Protein AF-A0A964VRG4-F1 (afdb_monomer)

Secondary structure (DSSP, 8-state):
----------------------------------PPPPPPPPPPP---------------------HHHHHHHHHHHHSS-HHHHHHHHHHHHHHS-GGGHHHHHHHHHHHS-HHHHHHHHHHHHHHHHHH-HHHHHHHHHH-SSHHHHHHHHHHHHHHHHHH-HHHHHHHHHTSPSSHHHHHHHHHHHHHHHHH-HHHHHHHHHHS-HHHHHHHHHHHHHHHHHH-HHHHHHHHT-

Foldseek 3Di:
DDDDDDDDDDDDDDDDDDDDDDDDDDDDDDDDDDDDDDDDDDDDDDDDDDDDDDDDDDPPCPPPPDLVVLLVQLVVLPDDDPVSSLVSLLVSLLPDDLVCLVVSLVSCVVRDDPVSSVSSNLSNLLNNLLPPLPVLLVVLVPDPDPVSSLSSLLSSLLNCLLVPLPVSVVVLVPDDDDDSSLSSLLSSLLSVLVNPLLVSLVVLVVDDPVSSVVSLVSSLVSCCVVPVVSSVVSVVD

Sequence (237 aa):
MTSRFAVLLTIALAIGAAGFLIGRNTAPTKSSAQTAPPPPAAPAKSSAAVRHNAADGEATNRTPFDAADLEAQLKKATSGPWRKRWERMQDLAKTISPANATNALALAEKVLSQNEFWSFRYTLLEKWAESDPQAVLAYGQSLKSRNDRQQAISSALTEWARKDPDAALAWVEKQPRGQERQNFLSAALQGLAETDPQKALDKINSIPMYQRQQIRGQVIDAMAEKDPKAAAVMNGA

Solvent-accessible surface area (backbone atoms only — not comparable to full-atom values): 14214 Å² total; per-residue (Å²): 138,89,81,87,82,83,82,86,81,83,82,80,84,82,84,85,80,93,84,86,85,85,88,85,89,88,83,85,87,88,89,83,91,82,87,82,83,85,82,84,83,85,83,82,93,80,92,74,89,80,77,89,73,89,74,84,86,76,80,72,84,68,75,70,86,50,63,67,58,50,51,51,50,53,56,56,25,65,51,76,62,69,77,59,19,56,55,42,34,49,54,52,28,68,70,56,49,64,94,46,45,68,62,50,50,62,50,37,61,74,74,40,56,74,69,56,28,55,53,32,48,51,51,30,44,42,57,27,8,70,75,40,20,68,60,33,35,55,52,15,70,71,43,84,51,67,67,57,19,50,51,33,34,27,39,9,25,20,40,30,7,57,77,41,39,67,62,34,47,55,55,39,68,71,45,68,90,55,72,66,34,52,52,38,43,38,23,21,40,36,17,23,29,77,76,37,27,63,63,27,41,54,54,44,70,71,43,62,73,90,54,28,62,61,42,48,50,55,35,35,56,55,27,48,75,76,38,56,66,46,20,35,56,57,70,73,102

Structure (mmCIF, N/CA/C/O backbone):
data_AF-A0A964VRG4-F1
#
_entry.id   AF-A0A964VRG4-F1
#
loop_
_atom_site.group_PDB
_atom_site.id
_atom_site.type_symbol
_atom_site.label_atom_id
_atom_site.label_alt_id
_atom_site.label_comp_id
_atom_site.label_asym_id
_atom_site.label_entity_id
_atom_site.label_seq_id
_atom_site.pdbx_PDB_ins_code
_atom_site.Cartn_x
_atom_site.Cartn_y
_atom_site.Cartn_z
_atom_site.occupancy
_atom_site.B_iso_or_equiv
_atom_site.auth_seq_id
_atom_site.auth_comp_id
_atom_site.auth_asym_id
_atom_site.auth_atom_id
_atom_site.pdbx_PDB_model_num
ATOM 1 N N . MET A 1 1 ? -46.848 8.673 2.931 1.00 39.44 1 MET A N 1
ATOM 2 C CA . MET A 1 1 ? -46.901 8.398 1.480 1.00 39.44 1 MET A CA 1
ATOM 3 C C . MET A 1 1 ? -45.619 7.695 1.081 1.00 39.44 1 MET A C 1
ATOM 5 O O . MET A 1 1 ? -44.546 8.275 1.135 1.00 39.44 1 MET A O 1
ATOM 9 N N . THR A 1 2 ? -45.745 6.405 0.812 1.00 41.72 2 THR A N 1
ATOM 10 C CA . THR A 1 2 ? -44.704 5.483 0.358 1.00 41.72 2 THR A CA 1
ATOM 11 C C . THR A 1 2 ? -44.351 5.751 -1.101 1.00 41.72 2 THR A C 1
ATOM 13 O O . THR A 1 2 ? -45.257 5.775 -1.929 1.00 41.72 2 THR A O 1
ATOM 16 N N . SER A 1 3 ? -43.067 5.840 -1.444 1.00 39.16 3 SER A N 1
ATOM 17 C CA . SER A 1 3 ? -42.639 5.538 -2.811 1.00 39.16 3 SER A CA 1
ATOM 18 C C . SER A 1 3 ? -41.365 4.704 -2.786 1.00 39.16 3 SER A C 1
ATOM 20 O O . SER A 1 3 ? -40.295 5.151 -2.382 1.00 39.16 3 SER A O 1
ATOM 22 N N . ARG A 1 4 ? -41.561 3.434 -3.137 1.00 40.25 4 ARG A N 1
ATOM 23 C CA . ARG A 1 4 ? -40.560 2.396 -3.352 1.00 40.25 4 ARG A CA 1
ATOM 24 C C . ARG A 1 4 ? -40.036 2.584 -4.774 1.00 40.25 4 ARG A C 1
ATOM 26 O O . ARG A 1 4 ? -40.839 2.498 -5.698 1.00 40.25 4 ARG A O 1
ATOM 33 N N . PHE A 1 5 ? -38.735 2.789 -4.965 1.00 41.62 5 PHE A N 1
ATOM 34 C CA . PHE A 1 5 ? -38.131 2.696 -6.296 1.00 41.62 5 PHE A CA 1
ATOM 35 C C . PHE A 1 5 ? -37.240 1.461 -6.393 1.00 41.62 5 PHE A C 1
ATOM 37 O O . PHE A 1 5 ? -36.404 1.189 -5.535 1.00 41.62 5 PHE A O 1
ATOM 44 N N . ALA A 1 6 ? -37.548 0.675 -7.420 1.00 37.16 6 ALA A N 1
ATOM 45 C CA . ALA A 1 6 ? -37.096 -0.677 -7.661 1.00 37.16 6 ALA A CA 1
ATOM 46 C C . ALA A 1 6 ? -35.628 -0.729 -8.104 1.00 37.16 6 ALA A C 1
ATOM 48 O O . ALA A 1 6 ? -35.191 0.024 -8.971 1.00 37.16 6 ALA A O 1
ATOM 49 N N . VAL A 1 7 ? -34.891 -1.673 -7.520 1.00 34.88 7 VAL A N 1
ATOM 50 C CA . VAL A 1 7 ? -33.555 -2.091 -7.946 1.00 34.88 7 VAL A CA 1
ATOM 51 C C . VAL A 1 7 ? -33.725 -3.099 -9.082 1.00 34.88 7 VAL A C 1
ATOM 53 O O . VAL A 1 7 ? -34.267 -4.181 -8.864 1.00 34.88 7 VAL A O 1
ATOM 56 N N . LEU A 1 8 ? -33.267 -2.761 -10.289 1.00 39.91 8 LEU A N 1
ATOM 57 C CA . LEU A 1 8 ? -33.118 -3.729 -11.377 1.00 39.91 8 LEU A CA 1
ATOM 58 C C . LEU A 1 8 ? -31.737 -4.381 -11.273 1.00 39.91 8 LEU A C 1
ATOM 60 O O . LEU A 1 8 ? -30.709 -3.782 -11.580 1.00 39.91 8 LEU A O 1
ATOM 64 N N . LEU A 1 9 ? -31.750 -5.618 -10.782 1.00 30.88 9 LEU A N 1
ATOM 65 C CA . LEU A 1 9 ? -30.626 -6.540 -10.686 1.00 30.88 9 LEU A CA 1
ATOM 66 C C . LEU A 1 9 ? -30.529 -7.307 -12.012 1.00 30.88 9 LEU A C 1
ATOM 68 O O . LEU A 1 9 ? -31.356 -8.173 -12.286 1.00 30.88 9 LEU A O 1
ATOM 72 N N . THR A 1 10 ? -29.529 -7.014 -12.841 1.00 41.47 10 THR A N 1
ATOM 73 C CA . THR A 1 10 ? -29.148 -7.907 -13.945 1.00 41.47 10 THR A CA 1
ATOM 74 C C . THR A 1 10 ? -27.990 -8.780 -13.484 1.00 41.47 10 THR A C 1
ATOM 76 O O . THR A 1 10 ? -26.844 -8.339 -13.416 1.00 41.47 10 THR A O 1
ATOM 79 N N . ILE A 1 11 ? -28.323 -10.019 -13.129 1.00 34.09 11 ILE A N 1
ATOM 80 C CA . ILE A 1 11 ? -27.386 -11.102 -12.833 1.00 34.09 11 ILE A CA 1
ATOM 81 C C . ILE A 1 11 ? -26.886 -11.648 -14.174 1.00 34.09 11 ILE A C 1
ATOM 83 O O . ILE A 1 11 ? -27.654 -12.261 -14.912 1.00 34.09 11 ILE A O 1
ATOM 87 N N . ALA A 1 12 ? -25.606 -11.450 -14.486 1.00 37.28 12 ALA A N 1
ATOM 88 C CA . ALA A 1 12 ? -24.920 -12.238 -15.504 1.00 37.28 12 ALA A CA 1
ATOM 89 C C . ALA A 1 12 ? -24.159 -13.371 -14.802 1.00 37.28 12 ALA A C 1
ATOM 91 O O . ALA A 1 12 ? -23.139 -13.154 -14.150 1.00 37.28 12 ALA A O 1
ATOM 92 N N . LEU A 1 13 ? -24.721 -14.574 -14.904 1.00 33.91 13 LEU A N 1
ATOM 93 C CA . LEU A 1 13 ? -24.133 -15.851 -14.510 1.00 33.91 13 LEU A CA 1
ATOM 94 C C . LEU A 1 13 ? -22.994 -16.225 -15.470 1.00 33.91 13 LEU A C 1
ATOM 96 O O . LEU A 1 13 ? -23.234 -16.413 -16.659 1.00 33.91 13 LEU A O 1
ATOM 100 N N . ALA A 1 14 ? -21.788 -16.428 -14.944 1.00 33.69 14 ALA A N 1
ATOM 101 C CA . ALA A 1 14 ? -20.770 -17.259 -15.581 1.00 33.69 14 ALA A CA 1
ATOM 102 C C . ALA A 1 14 ? -20.423 -18.400 -14.613 1.00 33.69 14 ALA A C 1
ATOM 104 O O . ALA A 1 14 ? -19.550 -18.273 -13.757 1.00 33.69 14 ALA A O 1
ATOM 105 N N . ILE A 1 15 ? -21.175 -19.500 -14.713 1.00 44.00 15 ILE A N 1
ATOM 106 C CA . ILE A 1 15 ? -20.829 -20.789 -14.102 1.00 44.00 15 ILE A CA 1
ATOM 107 C C . ILE A 1 15 ? -19.767 -21.437 -14.995 1.00 44.00 15 ILE A C 1
ATOM 109 O O . ILE A 1 15 ? -19.924 -21.486 -16.214 1.00 44.00 15 ILE A O 1
ATOM 113 N N . GLY A 1 16 ? -18.670 -21.875 -14.376 1.00 36.19 16 GLY A N 1
ATOM 114 C CA . GLY A 1 16 ? -17.501 -22.416 -15.060 1.00 36.19 16 GLY A CA 1
ATOM 115 C C . GLY A 1 16 ? -17.599 -23.885 -15.466 1.00 36.19 16 GLY A C 1
ATOM 116 O O . GLY A 1 16 ? -18.604 -24.553 -15.249 1.00 36.19 16 GLY A O 1
ATOM 117 N N . ALA A 1 17 ? -16.492 -24.390 -16.004 1.00 38.03 17 ALA A N 1
ATOM 118 C CA . ALA A 1 17 ? -16.164 -25.809 -16.011 1.00 38.03 17 ALA A CA 1
ATOM 119 C C . ALA A 1 17 ? -14.652 -25.979 -16.214 1.00 38.03 17 ALA A C 1
ATOM 121 O O . ALA A 1 17 ? -14.125 -25.780 -17.307 1.00 38.03 17 ALA A O 1
ATOM 122 N N . ALA A 1 18 ? -13.960 -26.362 -15.141 1.00 38.12 18 ALA A N 1
ATOM 123 C CA . ALA A 1 18 ? -12.726 -27.121 -15.247 1.00 38.12 18 ALA A CA 1
ATOM 124 C C . ALA A 1 18 ? -13.094 -28.521 -15.760 1.00 38.12 18 ALA A C 1
ATOM 126 O O . ALA A 1 18 ? -13.901 -29.212 -15.141 1.00 38.12 18 ALA A O 1
ATOM 127 N N . GLY A 1 19 ? -12.531 -28.921 -16.899 1.00 34.47 19 GLY A N 1
ATOM 128 C CA . GLY A 1 19 ? -12.716 -30.245 -17.486 1.00 34.47 19 GLY A CA 1
ATOM 129 C C . GLY A 1 19 ? -11.367 -30.902 -17.740 1.00 34.47 19 GLY A C 1
ATOM 130 O O . GLY A 1 19 ? -10.724 -30.640 -18.751 1.00 34.47 19 GLY A O 1
ATOM 131 N N . PHE A 1 20 ? -10.946 -31.749 -16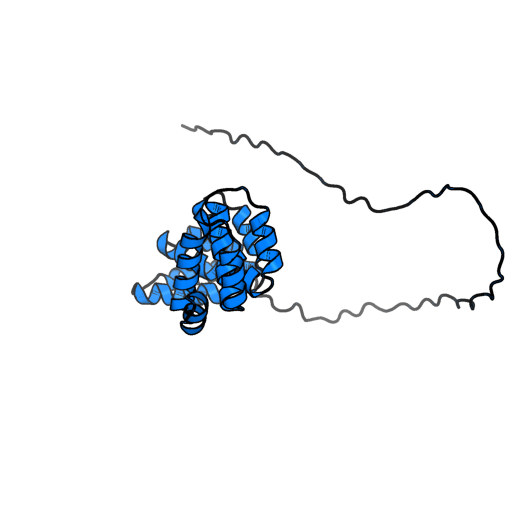.805 1.00 37.28 20 PHE A N 1
ATOM 132 C CA . PHE A 1 20 ? -9.847 -32.699 -16.939 1.00 37.28 20 PHE A CA 1
ATOM 133 C C . PHE A 1 20 ? -10.481 -34.094 -16.993 1.00 37.28 20 PHE A C 1
ATOM 135 O O . PHE A 1 20 ? -11.157 -34.454 -16.034 1.00 37.28 20 PHE A O 1
ATOM 142 N N . LEU A 1 21 ? -10.307 -34.832 -18.102 1.00 33.28 21 LEU A N 1
ATOM 143 C CA . LEU A 1 21 ? -9.918 -36.257 -18.159 1.00 33.28 21 LEU A CA 1
ATOM 144 C C . LEU A 1 21 ? -10.379 -37.029 -19.411 1.00 33.28 21 LEU A C 1
ATOM 146 O O . LEU A 1 21 ? -11.514 -36.935 -19.860 1.00 33.28 21 LEU A O 1
ATOM 150 N N . ILE A 1 22 ? -9.465 -37.931 -19.791 1.00 37.00 22 ILE A N 1
ATOM 151 C CA . ILE A 1 22 ? -9.588 -39.168 -20.578 1.00 37.00 22 ILE A CA 1
ATOM 152 C C . ILE A 1 22 ? -9.510 -39.015 -22.098 1.00 37.00 22 ILE A C 1
ATOM 154 O O . ILE A 1 22 ? -10.364 -38.458 -22.780 1.00 37.00 22 ILE A O 1
ATOM 158 N N . GLY A 1 23 ? -8.417 -39.583 -22.609 1.00 29.58 23 GLY A N 1
ATOM 159 C CA . GLY A 1 23 ? -8.070 -39.626 -24.010 1.00 29.58 23 GLY A CA 1
ATOM 160 C C . GLY A 1 23 ? -8.753 -40.737 -24.791 1.00 29.58 23 GLY A C 1
ATOM 161 O O . GLY A 1 23 ? -9.391 -41.645 -24.258 1.00 29.58 23 GLY A O 1
ATOM 162 N N . ARG A 1 24 ? -8.517 -40.686 -26.100 1.00 37.62 24 ARG A N 1
ATOM 163 C CA . ARG A 1 24 ? -8.669 -41.831 -26.982 1.00 37.62 24 ARG A CA 1
ATOM 164 C C . ARG A 1 24 ? -7.589 -41.783 -28.054 1.00 37.62 24 ARG A C 1
ATOM 166 O O . ARG A 1 24 ? -7.398 -40.780 -28.731 1.00 37.62 24 ARG A O 1
ATOM 173 N N . ASN A 1 25 ? -6.857 -42.882 -28.116 1.00 30.56 25 ASN A N 1
ATOM 174 C CA . ASN A 1 25 ? -5.646 -43.104 -28.880 1.00 30.56 25 ASN A CA 1
ATOM 175 C C . ASN A 1 25 ? -6.014 -43.783 -30.206 1.00 30.56 25 ASN A C 1
ATOM 177 O O . ASN A 1 25 ? -6.651 -44.831 -30.155 1.00 30.56 25 ASN A O 1
ATOM 181 N N . THR A 1 26 ? -5.597 -43.240 -31.353 1.00 33.91 26 THR A N 1
ATOM 182 C CA . THR A 1 26 ? -5.422 -43.999 -32.607 1.00 33.91 26 THR A CA 1
ATOM 183 C C . THR A 1 26 ? -4.442 -43.271 -33.531 1.00 33.91 26 THR A C 1
ATOM 185 O O . THR A 1 26 ? -4.812 -42.296 -34.180 1.00 33.91 26 THR A O 1
ATOM 188 N N . ALA A 1 27 ? -3.216 -43.780 -33.640 1.00 35.34 27 ALA A N 1
ATOM 189 C CA . ALA A 1 27 ? -2.377 -43.633 -34.829 1.00 35.34 27 ALA A CA 1
ATOM 190 C C . ALA A 1 27 ? -1.548 -44.926 -35.018 1.00 35.34 27 ALA A C 1
ATOM 192 O O . ALA A 1 27 ? -1.216 -45.570 -34.018 1.00 35.34 27 ALA A O 1
ATOM 193 N N . PRO A 1 28 ? -1.272 -45.361 -36.263 1.00 35.03 28 PRO A N 1
ATOM 194 C CA . PRO A 1 28 ? -0.855 -46.732 -36.547 1.00 35.03 28 PRO A CA 1
ATOM 195 C C . PRO A 1 28 ? 0.668 -46.964 -36.516 1.00 35.03 28 PRO A C 1
ATOM 197 O O . PRO A 1 28 ? 1.464 -46.127 -36.927 1.00 35.03 28 PRO A O 1
ATOM 200 N N . THR A 1 29 ? 1.007 -48.169 -36.048 1.00 30.45 29 THR A N 1
ATOM 201 C CA . THR A 1 29 ? 2.137 -49.073 -36.353 1.00 30.45 29 THR A CA 1
ATOM 202 C C . THR A 1 29 ? 3.420 -48.530 -36.999 1.00 30.45 29 THR A C 1
ATOM 204 O O . THR A 1 29 ? 3.413 -48.141 -38.165 1.00 30.45 29 THR A O 1
ATOM 207 N N . LYS A 1 30 ? 4.559 -48.792 -36.335 1.00 32.94 30 LYS A N 1
ATOM 208 C CA . LYS A 1 30 ? 5.715 -49.501 -36.922 1.00 32.94 30 LYS A CA 1
ATOM 209 C C . LYS A 1 30 ? 6.531 -50.221 -35.835 1.00 32.94 30 LYS A C 1
ATOM 211 O O . LYS A 1 30 ? 6.578 -49.800 -34.688 1.00 32.94 30 LYS A O 1
ATOM 216 N N . SER A 1 31 ? 7.074 -51.361 -36.244 1.00 28.14 31 SER A N 1
ATOM 217 C CA . SER A 1 31 ? 7.604 -52.489 -35.474 1.00 28.14 31 SER A CA 1
ATOM 218 C C . SER A 1 31 ? 9.089 -52.355 -35.128 1.00 28.14 31 SER A C 1
ATOM 220 O O . SER A 1 31 ? 9.871 -52.042 -36.020 1.00 28.14 31 SER A O 1
ATOM 222 N N . SER A 1 32 ? 9.477 -52.737 -33.906 1.00 32.09 32 SER A N 1
ATOM 223 C CA . SER A 1 32 ? 10.719 -53.482 -33.620 1.00 32.09 32 SER A CA 1
ATOM 224 C C . SER A 1 32 ? 10.736 -53.943 -32.157 1.00 32.09 32 SER A C 1
ATOM 226 O O . SER A 1 32 ? 10.583 -53.140 -31.240 1.00 32.09 32 SER A O 1
ATOM 228 N N . ALA A 1 33 ? 10.882 -55.253 -31.965 1.00 27.48 33 ALA A N 1
ATOM 229 C CA . ALA A 1 33 ? 10.869 -55.954 -30.690 1.00 27.48 33 ALA A CA 1
ATOM 230 C C . ALA A 1 33 ? 12.151 -55.736 -29.871 1.00 27.48 33 ALA A C 1
ATOM 232 O O . ALA A 1 33 ? 13.246 -55.826 -30.421 1.00 27.48 33 ALA A O 1
ATOM 233 N N . GLN A 1 34 ? 12.015 -55.579 -28.549 1.00 28.88 34 GLN A N 1
ATOM 234 C CA . GLN A 1 34 ? 13.044 -55.996 -27.596 1.00 28.88 34 GLN A CA 1
ATOM 235 C C . GLN A 1 34 ? 12.415 -56.344 -26.234 1.00 28.88 34 GLN A C 1
ATOM 237 O O . GLN A 1 34 ? 11.502 -55.680 -25.752 1.00 28.88 34 GLN A O 1
ATOM 242 N N . THR A 1 35 ? 12.861 -57.470 -25.694 1.00 30.06 35 THR A N 1
ATOM 243 C CA . THR A 1 35 ? 12.304 -58.300 -24.619 1.00 30.06 35 THR A CA 1
ATOM 244 C C . THR A 1 35 ? 12.376 -57.661 -23.225 1.00 30.06 35 THR A C 1
ATOM 246 O O . THR A 1 35 ? 13.400 -57.103 -22.843 1.00 30.06 35 THR A O 1
ATOM 249 N N . ALA A 1 36 ? 11.302 -57.804 -22.440 1.00 30.80 36 ALA A N 1
ATOM 250 C CA . ALA A 1 36 ? 11.223 -57.421 -21.026 1.00 30.80 36 ALA A CA 1
ATOM 251 C C . ALA A 1 36 ? 11.668 -58.559 -20.082 1.00 30.80 36 ALA A C 1
ATOM 253 O O . ALA A 1 36 ? 11.452 -59.727 -20.409 1.00 30.80 36 ALA A O 1
ATOM 254 N N . PRO A 1 37 ? 12.156 -58.247 -18.866 1.00 32.72 37 PRO A N 1
ATOM 255 C CA . PRO A 1 37 ? 11.959 -59.080 -17.682 1.00 32.72 37 PRO A CA 1
ATOM 256 C C . PRO A 1 37 ? 10.776 -58.568 -16.817 1.00 32.72 37 PRO A C 1
ATOM 258 O O . PRO A 1 37 ? 10.491 -57.368 -16.815 1.00 32.72 37 PRO A O 1
ATOM 261 N N . PRO A 1 38 ? 10.052 -59.455 -16.102 1.00 37.78 38 PRO A N 1
ATOM 262 C CA . PRO A 1 38 ? 8.787 -59.136 -15.427 1.00 37.78 38 PRO A CA 1
ATOM 263 C C . PRO A 1 38 ? 8.957 -58.359 -14.102 1.00 37.78 38 PRO A C 1
ATOM 265 O O . PRO A 1 38 ? 9.979 -58.510 -13.430 1.00 37.78 38 PRO A O 1
ATOM 268 N N . PRO A 1 39 ? 7.945 -57.574 -13.675 1.00 34.94 39 PRO A N 1
ATOM 269 C CA . PRO A 1 39 ? 7.935 -56.912 -12.369 1.00 34.94 39 PRO A CA 1
ATOM 270 C C . PRO A 1 39 ? 7.604 -57.892 -11.221 1.00 34.94 39 PRO A C 1
ATOM 272 O O . PRO A 1 39 ? 6.815 -58.821 -11.419 1.00 34.94 39 PRO A O 1
ATOM 275 N N . PRO A 1 40 ? 8.150 -57.689 -10.006 1.00 34.84 40 PRO A N 1
ATOM 276 C CA . PRO A 1 40 ? 7.813 -58.505 -8.844 1.00 34.84 40 PRO A CA 1
ATOM 277 C C . PRO A 1 40 ? 6.386 -58.239 -8.334 1.00 34.84 40 PRO A C 1
ATOM 279 O O . PRO A 1 40 ? 5.890 -57.112 -8.334 1.00 34.84 40 PRO A O 1
ATOM 282 N N . ALA A 1 41 ? 5.744 -59.323 -7.897 1.00 33.88 41 ALA A N 1
ATOM 283 C CA . ALA A 1 41 ? 4.364 -59.403 -7.436 1.00 33.88 41 ALA A CA 1
ATOM 284 C C . ALA A 1 41 ? 4.079 -58.578 -6.166 1.00 33.88 41 ALA A C 1
ATOM 286 O O . ALA A 1 41 ? 4.865 -58.557 -5.221 1.00 33.88 41 ALA A O 1
ATOM 287 N N . ALA A 1 42 ? 2.896 -57.962 -6.130 1.00 30.34 42 ALA A N 1
ATOM 288 C CA . ALA A 1 42 ? 2.324 -57.336 -4.943 1.00 30.34 42 ALA A CA 1
ATOM 289 C C . ALA A 1 42 ? 1.799 -58.391 -3.948 1.00 30.34 42 ALA A C 1
ATOM 291 O O . ALA A 1 42 ? 1.152 -59.349 -4.384 1.00 30.34 42 ALA A O 1
ATOM 292 N N . PRO A 1 43 ? 1.972 -58.209 -2.624 1.00 31.77 43 PRO A N 1
ATOM 293 C CA . PRO A 1 43 ? 1.232 -58.971 -1.634 1.00 31.77 43 PRO A CA 1
ATOM 294 C C . PRO A 1 43 ? -0.038 -58.243 -1.162 1.00 31.77 43 PRO A C 1
ATOM 296 O O . PRO A 1 43 ? -0.208 -57.031 -1.289 1.00 31.77 43 PRO A O 1
ATOM 299 N N . ALA A 1 44 ? -0.946 -59.068 -0.652 1.00 30.27 44 ALA A N 1
ATOM 300 C CA . ALA A 1 44 ? -2.365 -58.855 -0.438 1.00 30.27 44 ALA A CA 1
ATOM 301 C C . ALA A 1 44 ? -2.755 -57.919 0.723 1.00 30.27 44 ALA A C 1
ATOM 303 O O . ALA A 1 44 ? -1.991 -57.630 1.639 1.00 30.27 44 ALA A O 1
ATOM 304 N N . LYS A 1 45 ? -4.029 -57.510 0.673 1.00 32.53 45 LYS A N 1
ATOM 305 C CA . LYS A 1 45 ? -4.784 -56.751 1.678 1.00 32.53 45 LYS A CA 1
ATOM 306 C C . LYS A 1 45 ? -4.750 -57.430 3.055 1.00 32.53 45 LYS A C 1
ATOM 308 O O . LYS A 1 45 ? -5.063 -58.613 3.153 1.00 32.53 45 LYS A O 1
ATOM 313 N N . SER A 1 46 ? -4.528 -56.648 4.112 1.00 29.64 46 SER A N 1
ATOM 314 C CA . SER A 1 46 ? -4.964 -56.986 5.471 1.00 29.64 46 SER A CA 1
ATOM 315 C C . SER A 1 46 ? -5.719 -55.805 6.072 1.00 29.64 46 SER A C 1
ATOM 317 O O . SER A 1 46 ? -5.234 -54.676 6.106 1.00 29.64 46 SER A O 1
ATOM 319 N N . SER A 1 47 ? -6.951 -56.094 6.473 1.00 35.44 47 SER A N 1
ATOM 320 C CA . SER A 1 47 ? -7.888 -55.194 7.127 1.00 35.44 47 SER A CA 1
ATOM 321 C C . SER A 1 47 ? -7.543 -55.143 8.614 1.00 35.44 47 SER A C 1
ATOM 323 O O . SER A 1 47 ? -7.549 -56.181 9.272 1.00 35.44 47 SER A O 1
ATOM 325 N N . ALA A 1 48 ? -7.265 -53.961 9.158 1.00 30.72 48 ALA A N 1
ATOM 326 C CA . ALA A 1 48 ? -7.209 -53.755 10.600 1.00 30.72 48 ALA A CA 1
ATOM 327 C C . ALA A 1 48 ? -7.848 -52.406 10.938 1.00 30.72 48 ALA A C 1
ATOM 329 O O . ALA A 1 48 ? -7.355 -51.342 10.567 1.00 30.72 48 ALA A O 1
ATOM 330 N N . ALA A 1 49 ? -8.994 -52.485 11.608 1.00 32.34 49 ALA A N 1
ATOM 331 C CA . ALA A 1 49 ? -9.766 -51.362 12.102 1.00 32.34 49 ALA A CA 1
ATOM 332 C C . ALA A 1 49 ? -8.921 -50.479 13.034 1.00 32.34 49 ALA A C 1
ATOM 334 O O . ALA A 1 49 ? -8.540 -50.905 14.125 1.00 32.34 49 ALA A O 1
ATOM 335 N N . VAL A 1 50 ? -8.677 -49.232 12.627 1.00 31.55 50 VAL A N 1
ATOM 336 C CA . VAL A 1 50 ? -8.182 -48.189 13.529 1.00 31.55 50 VAL A CA 1
ATOM 337 C C . VAL A 1 50 ? -9.392 -47.518 14.166 1.00 31.55 50 VAL A C 1
ATOM 339 O O . VAL A 1 50 ? -10.246 -46.931 13.502 1.00 31.55 50 VAL A O 1
ATOM 342 N N . ARG A 1 51 ? -9.479 -47.700 15.480 1.00 30.39 51 ARG A N 1
ATOM 343 C CA . ARG A 1 51 ? -10.484 -47.142 16.379 1.00 30.39 51 ARG A CA 1
ATOM 344 C C . ARG A 1 51 ? -10.453 -45.612 16.307 1.00 30.39 51 ARG A C 1
ATOM 346 O O . ARG A 1 51 ? -9.379 -45.018 16.320 1.00 30.39 51 ARG A O 1
ATOM 353 N N . HIS A 1 52 ? -11.633 -44.996 16.277 1.00 39.47 52 HIS A N 1
ATOM 354 C CA . HIS A 1 52 ? -11.795 -43.572 16.558 1.00 39.47 52 HIS A CA 1
ATOM 355 C C . HIS A 1 52 ? -11.325 -43.312 17.991 1.00 39.47 52 HIS A C 1
ATOM 357 O O . HIS A 1 52 ? -11.994 -43.730 18.933 1.00 39.47 52 HIS A O 1
ATOM 363 N N . ASN A 1 53 ? -10.194 -42.629 18.146 1.00 31.89 53 ASN A N 1
ATOM 364 C CA . ASN A 1 53 ? -9.871 -41.942 19.385 1.00 31.89 53 ASN A CA 1
ATOM 365 C C . ASN A 1 53 ? -10.160 -40.460 19.172 1.00 31.89 53 ASN A C 1
ATOM 367 O O . ASN A 1 53 ? -9.427 -39.759 18.477 1.00 31.89 53 ASN A O 1
ATOM 371 N N . ALA A 1 54 ? -11.262 -40.024 19.777 1.00 39.94 54 ALA A N 1
ATOM 372 C CA . ALA A 1 54 ? -11.415 -38.658 20.224 1.00 39.94 54 ALA A CA 1
ATOM 373 C C . ALA A 1 54 ? -10.233 -38.342 21.152 1.00 39.94 54 ALA A C 1
ATOM 375 O O . ALA A 1 54 ? -10.043 -39.001 22.174 1.00 39.94 54 ALA A O 1
ATOM 376 N N . ALA A 1 55 ? -9.419 -37.380 20.741 1.00 36.06 55 ALA A N 1
ATOM 377 C CA . ALA A 1 55 ? -8.516 -36.658 21.612 1.00 36.06 55 ALA A CA 1
ATOM 378 C C . ALA A 1 55 ? -8.718 -35.182 21.289 1.00 36.06 55 ALA A C 1
ATOM 380 O O . ALA A 1 55 ? -8.470 -34.715 20.177 1.00 36.06 55 ALA A O 1
ATOM 381 N N . ASP A 1 56 ? -9.301 -34.527 22.275 1.00 34.78 56 ASP A N 1
ATOM 382 C CA . ASP A 1 56 ? -9.644 -33.129 22.345 1.00 34.78 56 ASP A CA 1
ATOM 383 C C . ASP A 1 56 ? -8.448 -32.198 22.127 1.00 34.78 56 ASP A C 1
ATOM 385 O O . ASP A 1 56 ? -7.306 -32.526 22.439 1.00 34.78 56 ASP A O 1
ATOM 389 N N . GLY A 1 57 ? -8.773 -30.975 21.706 1.00 37.88 57 GLY A N 1
ATOM 390 C CA . GLY A 1 57 ? -8.060 -29.801 22.194 1.00 37.88 57 GLY A CA 1
ATOM 391 C C . GLY A 1 57 ? -6.819 -29.389 21.419 1.00 37.88 57 GLY A C 1
ATOM 392 O O . GLY A 1 57 ? -5.727 -29.455 21.953 1.00 37.88 57 GLY A O 1
ATOM 393 N N . GLU A 1 58 ? -7.006 -28.847 20.216 1.00 32.50 58 GLU A N 1
ATOM 394 C CA . GLU A 1 58 ? -6.298 -27.629 19.785 1.00 32.50 58 GLU A CA 1
ATOM 395 C C . GLU A 1 58 ? -6.956 -27.074 18.516 1.00 32.50 58 GLU A C 1
ATOM 397 O O . GLU A 1 58 ? -6.394 -26.980 17.424 1.00 32.50 58 GLU A O 1
ATOM 402 N N . ALA A 1 59 ? -8.213 -26.651 18.676 1.00 36.62 59 ALA A N 1
ATOM 403 C CA . ALA A 1 59 ? -8.703 -25.535 17.888 1.00 36.62 59 ALA A CA 1
ATOM 404 C C . ALA A 1 59 ? -7.806 -24.345 18.244 1.00 36.62 59 ALA A C 1
ATOM 406 O O . ALA A 1 59 ? -7.995 -23.701 19.274 1.00 36.62 59 ALA A O 1
ATOM 407 N N . THR A 1 60 ? -6.767 -24.126 17.436 1.00 36.94 60 THR A N 1
ATOM 408 C CA . THR A 1 60 ? -5.942 -22.920 17.506 1.00 36.94 60 THR A CA 1
ATOM 409 C C . THR A 1 60 ? -6.871 -21.728 17.672 1.00 36.94 60 THR A C 1
ATOM 411 O O . THR A 1 60 ? -7.770 -21.492 16.862 1.00 36.94 60 THR A O 1
ATOM 414 N N . ASN A 1 61 ? -6.688 -21.054 18.800 1.00 36.50 61 ASN A N 1
ATOM 415 C CA . ASN A 1 61 ? -7.465 -19.942 19.305 1.00 36.50 61 ASN A CA 1
ATOM 416 C C . ASN A 1 61 ? -7.290 -18.745 18.352 1.00 36.50 61 ASN A C 1
ATOM 418 O O . ASN A 1 61 ? -6.574 -17.791 18.641 1.00 36.50 61 ASN A O 1
ATOM 422 N N . ARG A 1 62 ? -7.869 -18.824 17.149 1.00 42.97 62 ARG A N 1
ATOM 423 C CA . ARG A 1 62 ? -8.077 -17.668 16.284 1.00 42.97 62 ARG A CA 1
ATOM 424 C C . ARG A 1 62 ? -9.177 -16.898 16.976 1.00 42.97 62 ARG A C 1
ATOM 426 O O . ARG A 1 62 ? -10.337 -17.282 16.853 1.00 42.97 62 ARG A O 1
ATOM 433 N N . THR A 1 63 ? -8.810 -15.883 17.750 1.00 47.09 63 THR A N 1
ATOM 434 C CA . THR A 1 63 ? -9.767 -14.900 18.252 1.00 47.09 63 THR A CA 1
ATOM 435 C C . THR A 1 63 ? -10.695 -14.535 17.091 1.00 47.09 63 THR A C 1
ATOM 437 O O . THR A 1 63 ? -10.216 -14.026 16.069 1.00 47.09 63 THR A O 1
ATOM 440 N N . PRO A 1 64 ? -11.995 -14.883 17.163 1.00 58.28 64 PRO A N 1
ATOM 441 C CA . PRO A 1 64 ? -12.949 -14.444 16.164 1.00 58.28 64 PRO A CA 1
ATOM 442 C C . PRO A 1 64 ? -12.836 -12.929 16.077 1.00 58.28 64 PRO A C 1
ATOM 444 O O . PRO A 1 64 ? -12.650 -12.269 17.098 1.00 58.28 64 PRO A O 1
ATOM 447 N N . PHE A 1 65 ? -12.892 -12.381 14.868 1.00 69.19 65 PHE A N 1
ATOM 448 C CA . PHE A 1 65 ? -12.968 -10.938 14.697 1.00 69.19 65 PHE A CA 1
ATOM 449 C C . PHE A 1 65 ? -14.143 -10.403 15.523 1.00 69.19 65 PHE A C 1
ATOM 451 O O . PHE A 1 65 ? -15.302 -10.616 15.164 1.00 69.19 65 PHE A O 1
ATOM 458 N N . ASP A 1 66 ? -13.844 -9.749 16.642 1.00 86.50 66 ASP A N 1
ATOM 459 C CA . ASP A 1 66 ? -14.857 -9.131 17.482 1.00 86.50 66 ASP A CA 1
ATOM 460 C C . ASP A 1 66 ? -15.113 -7.722 16.948 1.00 86.50 66 ASP A C 1
ATOM 462 O O . ASP A 1 66 ? -14.351 -6.779 17.172 1.00 86.50 66 ASP A O 1
ATOM 466 N N . ALA A 1 67 ? -16.189 -7.599 16.171 1.00 87.19 67 ALA A N 1
ATOM 467 C CA . ALA A 1 67 ? -16.588 -6.334 15.574 1.00 87.19 67 ALA A CA 1
ATOM 468 C C . ALA A 1 67 ? -16.931 -5.276 16.634 1.00 87.19 67 ALA A C 1
ATOM 470 O O . ALA A 1 67 ? -16.675 -4.094 16.407 1.00 87.19 67 ALA A O 1
ATOM 471 N N . ALA A 1 68 ? -17.489 -5.682 17.781 1.00 89.44 68 ALA A N 1
ATOM 472 C CA . ALA A 1 68 ? -17.845 -4.758 18.852 1.00 89.44 68 ALA A CA 1
ATOM 473 C C . ALA A 1 68 ? -16.587 -4.229 19.549 1.00 89.44 68 ALA A C 1
ATOM 475 O O . ALA A 1 68 ? -16.481 -3.028 19.808 1.00 89.44 68 ALA A O 1
ATOM 476 N N . ASP A 1 69 ? -15.612 -5.107 19.785 1.00 92.31 69 ASP A N 1
ATOM 477 C CA . ASP A 1 69 ? -14.311 -4.715 20.317 1.00 92.31 69 ASP A CA 1
ATOM 478 C C . ASP A 1 69 ? -13.566 -3.786 19.346 1.00 92.31 69 ASP A C 1
ATOM 480 O O . ASP A 1 69 ? -13.134 -2.704 19.747 1.00 92.31 69 ASP A O 1
ATOM 484 N N . LEU A 1 70 ? -13.501 -4.112 18.047 1.00 92.88 70 LEU A N 1
ATOM 485 C CA . LEU A 1 70 ? -12.860 -3.227 17.069 1.00 92.88 70 LEU A CA 1
ATOM 486 C C . LEU A 1 70 ? -13.560 -1.863 16.977 1.00 92.88 70 LEU A C 1
ATOM 488 O O . LEU A 1 70 ? -12.890 -0.835 16.897 1.00 92.88 70 LEU A O 1
ATOM 492 N N . GLU A 1 71 ? -14.893 -1.815 17.017 1.00 93.12 71 GLU A N 1
ATOM 493 C CA . GLU A 1 71 ? -15.629 -0.548 17.032 1.00 93.12 71 GLU A CA 1
ATOM 494 C C . GLU A 1 71 ? -15.270 0.295 18.265 1.00 93.12 71 GLU A C 1
ATOM 496 O O . GLU A 1 71 ? -15.020 1.501 18.151 1.00 93.12 71 GLU A O 1
ATOM 501 N N . ALA A 1 72 ? -15.197 -0.334 19.442 1.00 94.06 72 ALA A N 1
ATOM 502 C CA . ALA A 1 72 ? -14.773 0.326 20.670 1.00 94.06 72 ALA A CA 1
ATOM 503 C C . ALA A 1 72 ? -13.324 0.833 20.567 1.00 94.06 72 ALA A C 1
ATOM 505 O O . ALA A 1 72 ? -13.040 1.969 20.961 1.00 94.06 72 ALA A O 1
ATOM 506 N N . GLN A 1 73 ? -12.418 0.041 19.987 1.00 93.88 73 GLN A N 1
ATOM 507 C CA . GLN A 1 73 ? -11.030 0.431 19.744 1.00 93.88 73 GLN A CA 1
ATOM 508 C C . GLN A 1 73 ? -10.920 1.608 18.765 1.00 93.88 73 GLN A C 1
ATOM 510 O O . GLN A 1 73 ? -10.183 2.554 19.044 1.00 93.88 73 GLN A O 1
ATOM 515 N N . LEU A 1 74 ? -11.693 1.617 17.673 1.00 93.88 74 LEU A N 1
ATOM 516 C CA . LEU A 1 74 ? -11.743 2.721 16.708 1.00 93.88 74 LEU A CA 1
ATOM 517 C C . LEU A 1 74 ? -12.243 4.017 17.368 1.00 93.88 74 LEU A C 1
ATOM 519 O O . LEU A 1 74 ? -11.587 5.055 17.269 1.00 93.88 74 LEU A O 1
ATOM 523 N N . LYS A 1 75 ? -13.348 3.956 18.123 1.00 93.06 75 LYS A N 1
ATOM 524 C CA . LYS A 1 75 ? -13.885 5.102 18.888 1.00 93.06 75 LYS A CA 1
ATOM 525 C C . LYS A 1 75 ? -12.891 5.614 19.932 1.00 93.06 75 LYS A C 1
ATOM 527 O O . LYS A 1 75 ? -12.723 6.822 20.127 1.00 93.06 75 LYS A O 1
ATOM 532 N N . LYS A 1 76 ? -12.190 4.700 20.604 1.00 92.69 76 LYS A N 1
ATOM 533 C CA . LYS A 1 76 ? -11.124 5.053 21.543 1.00 92.69 76 LYS A CA 1
ATOM 534 C C . LYS A 1 76 ? -9.962 5.731 20.816 1.00 92.69 76 LYS A C 1
ATOM 536 O O . LYS A 1 76 ? -9.472 6.745 21.313 1.00 92.69 76 LYS A O 1
ATOM 541 N N . ALA A 1 77 ? -9.540 5.227 19.656 1.00 91.94 77 ALA A N 1
ATOM 542 C CA . ALA A 1 77 ? -8.442 5.778 18.861 1.00 91.94 77 ALA A CA 1
ATOM 543 C C . ALA A 1 77 ? -8.717 7.211 18.373 1.00 91.94 77 ALA A C 1
ATOM 545 O O . ALA A 1 77 ? -7.797 8.029 18.355 1.00 91.94 77 ALA A O 1
ATOM 546 N N . THR A 1 78 ? -9.970 7.563 18.078 1.00 90.69 78 THR A N 1
ATOM 547 C CA . THR A 1 78 ? -10.358 8.915 17.628 1.00 90.69 78 THR A CA 1
ATOM 548 C C . THR A 1 78 ? -10.652 9.900 18.766 1.00 90.69 78 THR A C 1
ATOM 550 O O . THR A 1 78 ? -10.780 11.103 18.541 1.00 90.69 78 THR A O 1
ATOM 553 N N . SER A 1 79 ? -10.690 9.446 20.019 1.00 89.75 79 SER A N 1
ATOM 554 C CA . SER A 1 79 ? -10.951 10.304 21.186 1.00 89.75 79 SER A CA 1
ATOM 555 C C . SER A 1 79 ? -9.710 11.096 21.630 1.00 89.75 79 SER A C 1
ATOM 557 O O . SER A 1 79 ? -8.605 10.569 21.590 1.00 89.75 79 SER A O 1
ATOM 559 N N . GLY A 1 80 ? -9.842 12.331 22.130 1.00 89.50 80 GLY A N 1
ATOM 560 C CA . GLY A 1 80 ? -8.712 13.113 22.682 1.00 89.50 80 GLY A CA 1
ATOM 561 C C . GLY A 1 80 ? -7.937 13.965 21.655 1.00 89.50 80 GLY A C 1
ATOM 562 O O . GLY A 1 80 ? -8.494 14.295 20.606 1.00 89.50 80 GLY A O 1
ATOM 563 N N . PRO A 1 81 ? -6.679 14.377 21.928 1.00 91.88 81 PRO A N 1
ATOM 564 C CA . PRO A 1 81 ? -5.917 15.292 21.067 1.00 91.88 81 PRO A CA 1
ATOM 565 C C . PRO A 1 81 ? -5.613 14.707 19.685 1.00 91.88 81 PRO A C 1
ATOM 567 O O . PRO A 1 81 ? -5.152 13.571 19.586 1.00 91.88 81 PRO A O 1
ATOM 570 N N . TRP A 1 82 ? -5.795 15.502 18.626 1.00 82.69 82 TRP A N 1
ATOM 571 C CA . TRP A 1 82 ? -5.700 15.034 17.236 1.00 82.69 82 TRP A CA 1
ATOM 572 C C . TRP A 1 82 ? -4.355 14.368 16.888 1.00 82.69 82 TRP A C 1
ATOM 574 O O . TRP A 1 82 ? -4.350 13.337 16.223 1.00 82.69 82 TRP A O 1
ATOM 584 N N . ARG A 1 83 ? -3.227 14.871 17.420 1.00 84.06 83 ARG A N 1
ATOM 585 C CA . ARG A 1 83 ? -1.883 14.298 17.182 1.00 84.06 83 ARG A CA 1
ATOM 586 C C . ARG A 1 83 ? -1.775 12.839 17.637 1.00 84.06 83 ARG A C 1
ATOM 588 O O . ARG A 1 83 ? -1.168 12.032 16.950 1.00 84.06 83 ARG A O 1
ATOM 595 N N . LYS A 1 84 ? -2.411 12.492 18.763 1.00 90.56 84 LYS A N 1
ATOM 596 C CA . LYS A 1 84 ? -2.423 11.123 19.309 1.00 90.56 84 LYS A CA 1
ATOM 597 C C . LYS A 1 84 ? -3.450 10.218 18.630 1.00 90.56 84 LYS A C 1
ATOM 599 O O . LYS A 1 84 ? -3.425 9.007 18.829 1.00 90.56 84 LYS A O 1
ATOM 604 N N . ARG A 1 85 ? -4.425 10.779 17.902 1.00 91.31 85 ARG A N 1
ATOM 605 C CA . ARG A 1 85 ? -5.410 9.978 17.153 1.00 91.31 85 ARG A CA 1
ATOM 606 C C . ARG A 1 85 ? -4.726 9.232 16.019 1.00 91.31 85 ARG A C 1
ATOM 608 O O . ARG A 1 85 ? -4.923 8.033 15.888 1.00 91.31 85 ARG A O 1
ATOM 615 N N . TRP A 1 86 ? -3.876 9.936 15.272 1.00 85.12 86 TRP A N 1
ATOM 616 C CA . TRP A 1 86 ? -3.088 9.373 14.177 1.00 85.12 86 TRP A CA 1
ATOM 617 C C . TRP A 1 86 ? -2.285 8.141 14.606 1.00 85.12 86 TRP A C 1
ATOM 619 O O . TRP A 1 86 ? -2.460 7.071 14.036 1.00 85.12 86 TRP A O 1
ATOM 629 N N . GLU A 1 87 ? -1.478 8.282 15.657 1.00 89.12 87 GLU A N 1
ATOM 630 C CA . GLU A 1 87 ? -0.636 7.207 16.196 1.00 89.12 87 GLU A CA 1
ATOM 631 C C . GLU A 1 87 ? -1.466 5.974 16.584 1.00 89.12 87 GLU A C 1
ATOM 633 O O . GLU A 1 87 ? -1.225 4.880 16.084 1.00 89.12 87 GLU A O 1
ATOM 638 N N . ARG A 1 88 ? -2.540 6.161 17.363 1.00 93.06 88 ARG A N 1
ATOM 639 C CA . ARG A 1 88 ? -3.408 5.048 17.780 1.00 93.06 88 ARG A CA 1
ATOM 640 C C . ARG A 1 88 ? -4.126 4.367 16.619 1.00 93.06 88 ARG A C 1
ATOM 642 O O . ARG A 1 88 ? -4.334 3.162 16.679 1.00 93.06 88 ARG A O 1
ATOM 649 N N . MET A 1 89 ? -4.528 5.110 15.588 1.00 91.25 89 MET A N 1
ATOM 650 C CA . MET A 1 89 ? -5.150 4.517 14.400 1.00 91.25 89 MET A CA 1
ATOM 651 C C . MET A 1 89 ? -4.146 3.698 13.593 1.00 91.25 89 MET A C 1
ATOM 653 O O . MET A 1 89 ? -4.498 2.621 13.121 1.00 91.25 89 MET A O 1
ATOM 657 N N . GLN A 1 90 ? -2.909 4.181 13.455 1.00 88.75 90 GLN A N 1
ATOM 658 C CA . GLN A 1 90 ? -1.855 3.410 12.804 1.00 88.75 90 GLN A CA 1
ATOM 659 C C . GLN A 1 90 ? -1.536 2.136 13.577 1.00 88.75 90 GLN A C 1
ATOM 661 O O . GLN A 1 90 ? -1.427 1.071 12.975 1.00 88.75 90 GLN A O 1
ATOM 666 N N . ASP A 1 91 ? -1.393 2.236 14.897 1.00 91.38 91 ASP A N 1
ATOM 667 C CA . ASP A 1 91 ? -1.096 1.081 15.738 1.00 91.38 91 ASP A CA 1
ATOM 668 C C . ASP A 1 91 ? -2.226 0.060 15.678 1.00 91.38 91 ASP A C 1
ATOM 670 O O . ASP A 1 91 ? -1.967 -1.120 15.467 1.00 91.38 91 ASP A O 1
ATOM 674 N N . LEU A 1 92 ? -3.480 0.516 15.738 1.00 94.12 92 LEU A N 1
ATOM 675 C CA . LEU A 1 92 ? -4.642 -0.346 15.560 1.00 94.12 92 LEU A CA 1
ATOM 676 C C . LEU A 1 92 ? -4.664 -1.010 14.178 1.00 94.12 92 LEU A C 1
ATOM 678 O O . LEU A 1 92 ? -4.887 -2.208 14.087 1.00 94.12 92 LEU A O 1
ATOM 682 N N . ALA A 1 93 ? -4.404 -0.271 13.097 1.00 93.06 93 ALA A N 1
ATOM 683 C CA . ALA A 1 93 ? -4.358 -0.846 11.752 1.00 93.06 93 ALA A CA 1
ATOM 684 C C . ALA A 1 93 ? -3.303 -1.963 11.637 1.00 93.06 93 ALA A C 1
ATOM 686 O O . ALA A 1 93 ? -3.543 -2.964 10.967 1.00 93.06 93 ALA A O 1
ATOM 687 N N . LYS A 1 94 ? -2.162 -1.824 12.326 1.00 89.69 94 LYS A N 1
ATOM 688 C CA . LYS A 1 94 ? -1.081 -2.822 12.338 1.00 89.69 94 LYS A CA 1
ATOM 689 C C . LYS A 1 94 ? -1.420 -4.091 13.127 1.00 89.69 94 LYS A C 1
ATOM 691 O O . LYS A 1 94 ? -0.792 -5.115 12.877 1.00 89.69 94 LYS A O 1
ATOM 696 N N . THR A 1 95 ? -2.368 -4.051 14.068 1.00 92.06 95 THR A N 1
ATOM 697 C CA . THR A 1 95 ? -2.780 -5.247 14.830 1.00 92.06 95 THR A CA 1
ATOM 698 C C . THR A 1 95 ? -3.843 -6.080 14.114 1.00 92.06 95 THR A C 1
ATOM 700 O O . THR A 1 95 ? -4.086 -7.225 14.501 1.00 92.06 95 THR A O 1
ATOM 703 N N . ILE A 1 96 ? -4.469 -5.546 13.061 1.00 93.00 96 ILE A N 1
ATOM 704 C CA . ILE A 1 96 ? -5.462 -6.276 12.271 1.00 93.00 96 ILE A CA 1
ATOM 705 C C . ILE A 1 96 ? -4.767 -7.345 11.427 1.00 93.00 96 ILE A C 1
ATOM 707 O O . ILE A 1 96 ? -3.887 -7.057 10.618 1.00 93.00 96 ILE A O 1
ATOM 711 N N . SER A 1 97 ? -5.204 -8.596 11.574 1.00 91.62 97 SER A N 1
ATOM 712 C CA . SER A 1 97 ? -4.710 -9.683 10.731 1.00 91.62 97 SER A CA 1
ATOM 713 C C . SER A 1 97 ? -5.198 -9.536 9.278 1.00 91.62 97 SER A C 1
ATOM 715 O O . SER A 1 97 ? -6.330 -9.095 9.052 1.00 91.62 97 SER A O 1
ATOM 717 N N . PRO A 1 98 ? -4.413 -9.984 8.278 1.00 91.31 98 PRO A N 1
ATOM 718 C CA . PRO A 1 98 ? -4.815 -9.992 6.867 1.00 91.31 98 PRO A CA 1
ATOM 719 C C . PRO A 1 98 ? -6.196 -10.613 6.609 1.00 91.31 98 PRO A C 1
ATOM 721 O O . PRO A 1 98 ? -6.987 -10.085 5.833 1.00 91.31 98 PRO A O 1
ATOM 724 N N . ALA A 1 99 ? -6.524 -11.697 7.322 1.00 90.62 99 ALA A N 1
ATOM 725 C CA . ALA A 1 99 ? -7.811 -12.385 7.212 1.00 90.62 99 ALA A CA 1
ATOM 726 C C . ALA A 1 99 ? -9.015 -11.512 7.620 1.00 90.62 99 ALA A C 1
ATOM 728 O O . ALA A 1 99 ? -10.134 -11.765 7.182 1.00 90.62 99 ALA A O 1
ATOM 729 N N . ASN A 1 100 ? -8.785 -10.484 8.440 1.00 93.25 100 ASN A N 1
ATOM 730 C CA . ASN A 1 100 ? -9.809 -9.592 8.976 1.00 93.25 100 ASN A CA 1
ATOM 731 C C . ASN A 1 100 ? -9.810 -8.203 8.313 1.00 93.25 100 ASN A C 1
ATOM 733 O O . ASN A 1 100 ? -10.656 -7.372 8.650 1.00 93.25 100 ASN A O 1
ATOM 737 N N . ALA A 1 101 ? -8.892 -7.934 7.378 1.00 95.31 101 ALA A N 1
ATOM 738 C CA . ALA A 1 101 ? -8.667 -6.598 6.830 1.00 95.31 101 ALA A CA 1
ATOM 739 C C . ALA A 1 101 ? -9.912 -6.007 6.146 1.00 95.31 101 ALA A C 1
ATOM 741 O O . ALA A 1 101 ? -10.260 -4.853 6.385 1.00 95.31 101 ALA A O 1
ATOM 742 N N . THR A 1 102 ? -10.642 -6.791 5.347 1.00 95.38 102 THR A N 1
ATOM 743 C CA . THR A 1 102 ? -11.852 -6.315 4.649 1.00 95.38 102 THR A CA 1
ATOM 744 C C . THR A 1 102 ? -12.982 -5.960 5.615 1.00 95.38 102 THR A C 1
ATOM 746 O O . THR A 1 102 ? -13.618 -4.916 5.462 1.00 95.38 102 THR A O 1
ATOM 749 N N . ASN A 1 103 ? -13.195 -6.782 6.645 1.00 94.50 103 ASN A N 1
ATOM 750 C CA . ASN A 1 103 ? -14.184 -6.519 7.692 1.00 94.50 103 ASN A CA 1
ATOM 751 C C . ASN A 1 103 ? -13.811 -5.274 8.508 1.00 94.50 103 ASN A C 1
ATOM 753 O O . ASN A 1 103 ? -14.671 -4.436 8.781 1.00 94.50 103 ASN A O 1
ATOM 757 N N . ALA A 1 104 ? -12.528 -5.121 8.849 1.00 95.69 104 ALA A N 1
ATOM 758 C CA . ALA A 1 104 ? -12.023 -3.946 9.547 1.00 95.69 104 ALA A CA 1
ATOM 759 C C . ALA A 1 104 ? -12.203 -2.664 8.720 1.00 95.69 104 ALA A C 1
ATOM 761 O O . ALA A 1 104 ? -12.650 -1.657 9.262 1.00 95.69 104 ALA A O 1
ATOM 762 N N . LEU A 1 105 ? -11.933 -2.702 7.408 1.00 96.12 105 LEU A N 1
ATOM 763 C CA . LEU A 1 105 ? -12.165 -1.568 6.505 1.00 96.12 105 LEU A CA 1
ATOM 764 C C . LEU A 1 105 ? -13.648 -1.184 6.441 1.00 96.12 105 LEU A C 1
ATOM 766 O O . LEU A 1 105 ? -13.975 -0.009 6.584 1.00 96.12 105 LEU A O 1
ATOM 770 N N . ALA A 1 106 ? -14.547 -2.160 6.296 1.00 94.56 106 ALA A N 1
ATOM 771 C CA . ALA A 1 106 ? -15.986 -1.905 6.226 1.00 94.56 106 ALA A CA 1
ATOM 772 C C . ALA A 1 106 ? -16.562 -1.325 7.531 1.00 94.56 106 ALA A C 1
ATOM 774 O O . ALA A 1 106 ? -17.521 -0.552 7.501 1.00 94.56 106 ALA A O 1
ATOM 775 N N . LEU A 1 107 ? -16.007 -1.706 8.685 1.00 95.44 107 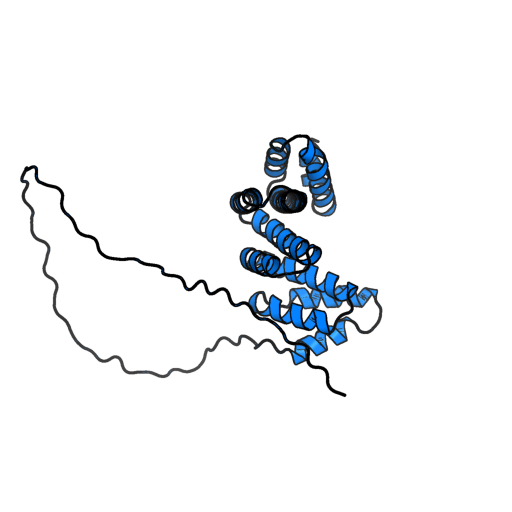LEU A N 1
ATOM 776 C CA . LEU A 1 107 ? -16.386 -1.128 9.973 1.00 95.44 107 LEU A CA 1
ATOM 777 C C . LEU A 1 107 ? -15.796 0.277 10.146 1.00 95.44 107 LEU A C 1
ATOM 779 O O . LEU A 1 107 ? -16.514 1.202 10.519 1.00 95.44 107 LEU A O 1
ATOM 783 N N . ALA A 1 108 ? -14.514 0.452 9.826 1.00 95.56 108 ALA A N 1
ATOM 784 C CA . ALA A 1 108 ? -13.825 1.732 9.918 1.00 95.56 108 ALA A CA 1
ATOM 785 C C . ALA A 1 108 ? -14.484 2.811 9.046 1.00 95.56 108 ALA A C 1
ATOM 787 O O . ALA A 1 108 ? -14.635 3.937 9.507 1.00 95.56 108 ALA A O 1
ATOM 788 N N . GLU A 1 109 ? -14.952 2.470 7.843 1.00 94.75 109 GLU A N 1
ATOM 789 C CA . GLU A 1 109 ? -15.677 3.396 6.958 1.00 94.75 109 GLU A CA 1
ATOM 790 C C . GLU A 1 109 ? -16.960 3.949 7.601 1.00 94.75 109 GLU A C 1
ATOM 792 O O . GLU A 1 109 ? -17.330 5.098 7.377 1.00 94.75 109 GLU A O 1
ATOM 797 N N . LYS A 1 110 ? -17.635 3.147 8.433 1.00 94.88 110 LYS A N 1
ATOM 798 C CA . LYS A 1 110 ? -18.874 3.547 9.119 1.00 94.88 110 LYS A CA 1
ATOM 799 C C . LYS A 1 110 ? -18.622 4.386 10.369 1.00 94.88 110 LYS A C 1
ATOM 801 O O . LYS A 1 110 ? -19.500 5.142 10.777 1.00 94.88 110 LYS A O 1
ATOM 806 N N . VAL A 1 111 ? -17.475 4.188 11.018 1.00 94.31 111 VAL A N 1
ATOM 807 C CA . VAL A 1 111 ? -17.177 4.735 12.352 1.00 94.31 111 VAL A CA 1
ATOM 808 C C . VAL A 1 111 ? -16.303 5.986 12.275 1.00 94.31 111 VAL A C 1
ATOM 810 O O . VAL A 1 111 ? -16.461 6.894 13.090 1.00 94.31 111 VAL A O 1
ATOM 813 N N . LEU A 1 112 ? -15.365 6.030 11.331 1.00 94.00 112 LEU A N 1
ATOM 814 C CA . LEU A 1 112 ? -14.361 7.084 11.220 1.00 94.00 112 LEU A CA 1
ATOM 815 C C . LEU A 1 112 ? -14.835 8.224 10.312 1.00 94.00 112 LEU A C 1
ATOM 817 O O . LEU A 1 112 ? -15.603 8.019 9.374 1.00 94.00 112 LEU A O 1
ATOM 821 N N . SER A 1 113 ? -14.321 9.437 10.541 1.00 92.69 113 SER A N 1
ATOM 822 C CA . SER A 1 113 ? -14.455 10.515 9.552 1.00 92.69 113 SER A CA 1
ATOM 823 C C . SER A 1 113 ? -13.661 10.196 8.277 1.00 92.69 113 SER A C 1
ATOM 825 O O . SER A 1 113 ? -12.720 9.406 8.306 1.00 92.69 113 SER A O 1
ATOM 827 N N . GLN A 1 114 ? -13.977 10.853 7.156 1.00 90.31 114 GLN A N 1
ATOM 828 C CA . GLN A 1 114 ? -13.329 10.589 5.860 1.00 90.31 114 GLN A CA 1
ATOM 829 C C . GLN A 1 114 ? -11.789 10.633 5.916 1.00 90.31 114 GLN A C 1
ATOM 831 O O . GLN A 1 114 ? -11.123 9.777 5.333 1.00 90.31 114 GLN A O 1
ATOM 836 N N . ASN A 1 115 ? -11.219 11.613 6.624 1.00 88.88 115 ASN A N 1
ATOM 837 C CA . ASN A 1 115 ? -9.765 11.781 6.732 1.00 88.88 115 ASN A CA 1
ATOM 838 C C . ASN A 1 115 ? -9.127 10.692 7.610 1.00 88.88 115 ASN A C 1
ATOM 840 O O . ASN A 1 115 ? -8.066 10.160 7.281 1.00 88.88 115 ASN A O 1
ATOM 844 N N . GLU A 1 116 ? -9.781 10.340 8.718 1.00 91.81 116 GLU A N 1
ATOM 845 C CA . GLU A 1 116 ? -9.349 9.263 9.617 1.00 91.81 116 GLU A CA 1
ATOM 846 C C . GLU A 1 116 ? -9.434 7.903 8.918 1.00 91.81 116 GLU A C 1
ATOM 848 O O . GLU A 1 116 ? -8.486 7.121 8.974 1.00 91.81 116 GLU A O 1
ATOM 853 N N . PHE A 1 117 ? -10.520 7.658 8.181 1.00 94.06 117 PHE A N 1
ATOM 854 C CA . PHE A 1 117 ? -10.689 6.457 7.377 1.00 94.06 117 PHE A CA 1
ATOM 855 C C . PHE A 1 117 ? -9.610 6.331 6.306 1.00 94.06 117 PHE A C 1
ATOM 857 O O . PHE A 1 117 ? -9.012 5.268 6.184 1.00 94.06 117 PHE A O 1
ATOM 864 N N . TRP A 1 118 ? -9.312 7.403 5.564 1.00 91.12 118 TRP A N 1
ATOM 865 C CA . TRP A 1 118 ? -8.287 7.372 4.516 1.00 91.12 118 TRP A CA 1
ATOM 866 C C . TRP A 1 118 ? -6.910 6.981 5.067 1.00 91.12 118 TRP A C 1
ATOM 868 O O . TRP A 1 118 ? -6.203 6.165 4.479 1.00 91.12 118 TRP A O 1
ATOM 878 N N . SER A 1 119 ? -6.585 7.515 6.242 1.00 89.44 119 SER A N 1
ATOM 879 C CA . SER A 1 119 ? -5.349 7.245 6.977 1.00 89.44 119 SER A CA 1
ATOM 880 C C . SER A 1 119 ? -5.273 5.796 7.466 1.00 89.44 119 SER A C 1
ATOM 882 O O . SER A 1 119 ? -4.306 5.089 7.193 1.00 89.44 119 SER A O 1
ATOM 884 N N . PHE A 1 120 ? -6.325 5.336 8.150 1.00 94.56 120 PHE A N 1
ATOM 885 C CA . PHE A 1 120 ? -6.440 3.965 8.649 1.00 94.56 120 PHE A CA 1
ATOM 886 C C . PHE A 1 120 ? -6.380 2.945 7.508 1.00 94.56 120 PHE A C 1
ATOM 888 O O . PHE A 1 120 ? -5.638 1.965 7.568 1.00 94.56 120 PHE A O 1
ATOM 895 N N . ARG A 1 121 ? -7.131 3.209 6.435 1.00 95.31 121 ARG A N 1
ATOM 896 C CA . ARG A 1 121 ? -7.184 2.381 5.235 1.00 95.31 121 ARG A CA 1
ATOM 897 C C . ARG A 1 121 ? -5.818 2.256 4.577 1.00 95.31 121 ARG A C 1
ATOM 899 O O . ARG A 1 121 ? -5.448 1.145 4.219 1.00 95.31 121 ARG A O 1
ATOM 906 N N . TYR A 1 122 ? -5.082 3.356 4.430 1.00 93.25 122 TYR A N 1
ATOM 907 C CA . TYR A 1 122 ? -3.745 3.332 3.841 1.00 93.25 122 TYR A CA 1
ATOM 908 C C . TYR A 1 122 ? -2.816 2.377 4.604 1.00 93.25 122 TYR A C 1
ATOM 910 O O . TYR A 1 122 ? -2.277 1.444 4.012 1.00 93.25 122 TYR A O 1
ATOM 918 N N . THR A 1 123 ? -2.705 2.545 5.926 1.00 94.25 123 THR A N 1
ATOM 919 C CA . THR A 1 123 ? -1.837 1.700 6.762 1.00 94.25 123 THR A CA 1
ATOM 920 C C . THR A 1 123 ? -2.276 0.236 6.757 1.00 94.25 123 THR A C 1
ATOM 922 O O . THR A 1 123 ? -1.438 -0.658 6.665 1.00 94.25 123 THR A O 1
ATOM 925 N N . LEU A 1 124 ? -3.582 -0.033 6.826 1.00 96.75 124 LEU A N 1
ATOM 926 C CA . LEU A 1 124 ? -4.089 -1.404 6.808 1.00 96.75 124 LEU A CA 1
ATOM 927 C C . LEU A 1 124 ? -3.844 -2.093 5.457 1.00 96.75 124 LEU A C 1
ATOM 929 O O . LEU A 1 124 ? -3.502 -3.271 5.430 1.00 96.75 124 LEU A O 1
ATOM 933 N N . LEU A 1 125 ? -3.992 -1.379 4.337 1.00 97.38 125 LEU A N 1
ATOM 934 C CA . LEU A 1 125 ? -3.720 -1.933 3.007 1.00 97.38 125 LEU A CA 1
ATOM 935 C C . LEU A 1 125 ? -2.241 -2.268 2.819 1.00 97.38 125 LEU A C 1
ATOM 937 O O . LEU A 1 125 ? -1.942 -3.319 2.261 1.00 97.38 125 LEU A O 1
ATOM 941 N N . GLU A 1 126 ? -1.334 -1.419 3.306 1.00 93.69 126 GLU A N 1
ATOM 942 C CA . GLU A 1 126 ? 0.109 -1.689 3.305 1.00 93.69 126 GLU A CA 1
ATOM 943 C C . GLU A 1 126 ? 0.423 -2.956 4.114 1.00 93.69 126 GLU A C 1
ATOM 945 O O . GLU A 1 126 ? 1.003 -3.901 3.586 1.00 93.69 126 GLU A O 1
ATOM 950 N N . LYS A 1 127 ? -0.073 -3.052 5.357 1.00 94.56 127 LYS A N 1
ATOM 951 C CA . LYS A 1 127 ? 0.139 -4.235 6.210 1.00 94.56 127 LYS A CA 1
ATOM 952 C C . LYS A 1 127 ? -0.493 -5.511 5.678 1.00 94.56 127 LYS A C 1
ATOM 954 O O . LYS A 1 127 ? 0.078 -6.591 5.815 1.00 94.56 127 LYS A O 1
ATOM 959 N N . TRP A 1 128 ? -1.651 -5.408 5.042 1.00 97.00 128 TRP A N 1
ATOM 960 C CA . TRP A 1 128 ? -2.249 -6.550 4.372 1.00 97.00 128 TRP A CA 1
ATOM 961 C C . TRP A 1 128 ? -1.402 -6.982 3.165 1.00 97.00 128 TRP A C 1
ATOM 963 O O . TRP A 1 128 ? -1.112 -8.170 3.023 1.00 97.00 128 TRP A O 1
ATOM 973 N N . ALA A 1 129 ? -0.931 -6.038 2.348 1.00 97.38 129 ALA A N 1
ATOM 974 C CA . ALA A 1 129 ? -0.124 -6.322 1.163 1.00 97.38 129 ALA A CA 1
ATOM 975 C C . ALA A 1 129 ? 1.268 -6.887 1.508 1.00 97.38 129 ALA A C 1
ATOM 977 O O . ALA A 1 129 ? 1.782 -7.743 0.784 1.00 97.38 129 ALA A O 1
ATOM 978 N N . GLU A 1 130 ? 1.843 -6.499 2.652 1.00 94.94 130 GLU A N 1
ATOM 979 C CA . GLU A 1 130 ? 3.064 -7.107 3.202 1.00 94.94 130 GLU A CA 1
ATOM 980 C C . GLU A 1 130 ? 2.902 -8.620 3.412 1.00 94.94 130 GLU A C 1
ATOM 982 O O . GLU A 1 130 ? 3.878 -9.364 3.325 1.00 94.94 130 GLU A O 1
ATOM 987 N N . SER A 1 131 ? 1.680 -9.112 3.637 1.00 95.75 131 SER A N 1
ATOM 988 C CA . SER A 1 131 ? 1.381 -10.542 3.745 1.00 95.75 131 SER A CA 1
ATOM 989 C C . SER A 1 131 ? 0.927 -11.130 2.406 1.00 95.75 131 SER A C 1
ATOM 991 O O . SER A 1 131 ? 1.581 -12.040 1.894 1.00 95.75 131 SER A O 1
ATOM 993 N N . ASP A 1 132 ? -0.124 -10.568 1.809 1.00 96.56 132 ASP A N 1
ATOM 994 C CA . ASP A 1 132 ? -0.793 -11.086 0.612 1.00 96.56 132 ASP A CA 1
ATOM 995 C C . ASP A 1 132 ? -1.158 -9.935 -0.349 1.00 96.56 132 ASP A C 1
ATOM 997 O O . ASP A 1 132 ? -2.272 -9.395 -0.303 1.00 96.56 132 ASP A O 1
ATOM 1001 N N . PRO A 1 133 ? -0.225 -9.515 -1.224 1.00 97.56 133 PRO A N 1
ATOM 1002 C CA . PRO A 1 133 ? -0.486 -8.419 -2.147 1.00 97.56 133 PRO A CA 1
ATOM 1003 C C . PRO A 1 133 ? -1.536 -8.792 -3.204 1.00 97.56 133 PRO A C 1
ATOM 1005 O O . PRO A 1 133 ? -2.278 -7.926 -3.665 1.00 97.56 133 PRO A O 1
ATOM 1008 N N . GLN A 1 134 ? -1.677 -10.069 -3.566 1.00 96.31 134 GLN A N 1
ATOM 1009 C CA . GLN A 1 134 ? -2.695 -10.524 -4.513 1.00 96.31 134 GLN A CA 1
ATOM 1010 C C . GLN A 1 134 ? -4.113 -10.358 -3.952 1.00 96.31 134 GLN A C 1
ATOM 1012 O O . GLN A 1 134 ? -5.015 -9.942 -4.686 1.00 96.31 134 GLN A O 1
ATOM 1017 N N . ALA A 1 135 ? -4.319 -10.614 -2.660 1.00 97.25 135 ALA A N 1
ATOM 1018 C CA . ALA A 1 135 ? -5.601 -10.365 -2.012 1.00 97.25 135 ALA A CA 1
ATOM 1019 C C . ALA A 1 135 ? -5.946 -8.866 -1.976 1.00 97.25 135 ALA A C 1
ATOM 1021 O O . ALA A 1 135 ? -7.088 -8.490 -2.258 1.00 97.25 135 ALA A O 1
ATOM 1022 N N . VAL A 1 136 ? -4.959 -7.993 -1.737 1.00 98.25 136 VAL A N 1
ATOM 1023 C CA . VAL A 1 136 ? -5.152 -6.533 -1.806 1.00 98.25 136 VAL A CA 1
ATOM 1024 C C . VAL A 1 136 ? -5.437 -6.065 -3.236 1.00 98.25 136 VAL A C 1
ATOM 1026 O O . VAL A 1 136 ? -6.303 -5.211 -3.436 1.00 98.25 136 VAL A O 1
ATOM 1029 N N . LEU A 1 137 ? -4.786 -6.649 -4.251 1.00 97.62 137 LEU A N 1
ATOM 1030 C CA . LEU A 1 137 ? -5.111 -6.396 -5.660 1.00 97.62 137 LEU A CA 1
ATOM 1031 C C . LEU A 1 137 ? -6.563 -6.762 -5.980 1.00 97.62 137 LEU A C 1
ATOM 1033 O O . LEU A 1 137 ? -7.265 -5.969 -6.611 1.00 97.62 137 LEU A O 1
ATOM 1037 N N . ALA A 1 138 ? -7.016 -7.943 -5.550 1.00 96.69 138 ALA A N 1
ATOM 1038 C CA . ALA A 1 138 ? -8.390 -8.396 -5.756 1.00 96.69 138 ALA A CA 1
ATOM 1039 C C . ALA A 1 138 ? -9.395 -7.474 -5.048 1.00 96.69 138 ALA A C 1
ATOM 1041 O O . ALA A 1 138 ? -10.393 -7.062 -5.644 1.00 96.69 138 ALA A O 1
ATOM 1042 N N . TYR A 1 139 ? -9.093 -7.071 -3.811 1.00 97.19 139 TYR A N 1
ATOM 1043 C CA . TYR A 1 139 ? -9.880 -6.077 -3.090 1.00 97.19 139 TYR A CA 1
ATOM 1044 C C . TYR A 1 139 ? -9.938 -4.749 -3.844 1.00 97.19 139 TYR A C 1
ATOM 1046 O O . TYR A 1 139 ? -11.030 -4.244 -4.096 1.00 97.19 139 TYR A O 1
ATOM 1054 N N . GLY A 1 140 ? -8.798 -4.214 -4.283 1.00 96.75 140 GLY A N 1
ATOM 1055 C CA . GLY A 1 140 ? -8.731 -2.966 -5.038 1.00 96.75 140 GLY A CA 1
ATOM 1056 C C . GLY A 1 140 ? -9.557 -2.998 -6.325 1.00 96.75 140 GLY A C 1
ATOM 1057 O O . GLY A 1 140 ? -10.234 -2.023 -6.642 1.00 96.75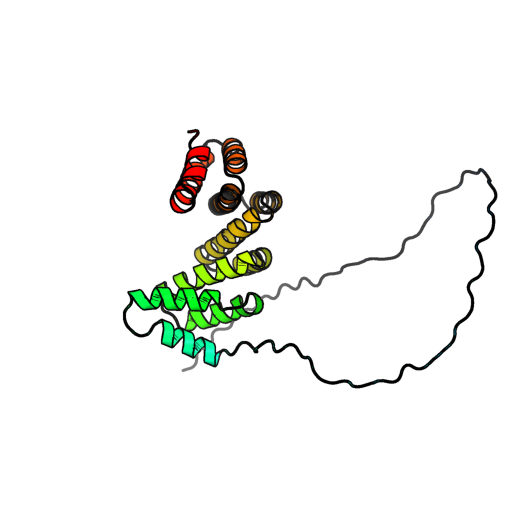 140 GLY A O 1
ATOM 1058 N N . GLN A 1 141 ? -9.575 -4.129 -7.035 1.00 95.44 141 GLN A N 1
ATOM 1059 C CA . GLN A 1 141 ? -10.406 -4.322 -8.229 1.00 95.44 141 GLN A CA 1
ATOM 1060 C C . GLN A 1 141 ? -11.913 -4.331 -7.931 1.00 95.44 141 GLN A C 1
ATOM 1062 O O . GLN A 1 141 ? -12.697 -3.977 -8.808 1.00 95.44 141 GLN A O 1
ATOM 1067 N N . SER A 1 142 ? -12.323 -4.695 -6.713 1.00 95.50 142 SER A N 1
ATOM 1068 C CA . SER A 1 142 ? -13.735 -4.681 -6.302 1.00 95.50 142 SER A CA 1
ATOM 1069 C C . SER A 1 142 ? -14.270 -3.280 -5.966 1.00 95.50 142 SER A C 1
ATOM 1071 O O . SER A 1 142 ? -15.484 -3.079 -5.876 1.00 95.50 142 SER A O 1
ATOM 1073 N N . LEU A 1 143 ? -13.382 -2.295 -5.792 1.00 94.69 143 LEU A N 1
ATOM 1074 C CA . LEU A 1 143 ? -13.747 -0.942 -5.380 1.00 94.69 143 LEU A CA 1
ATOM 1075 C C . LEU A 1 143 ? -14.304 -0.125 -6.548 1.00 94.69 143 LEU A C 1
ATOM 1077 O O . LEU A 1 143 ? -13.699 -0.020 -7.614 1.00 94.69 143 LEU A O 1
ATOM 1081 N N . LYS A 1 144 ? -15.453 0.517 -6.312 1.00 93.06 144 LYS A N 1
ATOM 1082 C CA . LYS A 1 144 ? -16.126 1.380 -7.299 1.00 93.06 144 LYS A CA 1
ATOM 1083 C C . LYS A 1 144 ? -15.464 2.748 -7.435 1.00 93.06 144 LYS A C 1
ATOM 1085 O O . LYS A 1 144 ? -15.435 3.324 -8.519 1.00 93.06 144 LYS A O 1
ATOM 1090 N N . SER A 1 145 ? -14.968 3.285 -6.323 1.00 93.00 145 SER A N 1
ATOM 1091 C CA . SER A 1 145 ? -14.279 4.571 -6.302 1.00 93.00 145 SER A CA 1
ATOM 1092 C C . SER A 1 145 ? -12.923 4.431 -6.981 1.00 93.00 145 SER A C 1
ATOM 1094 O O . SER A 1 145 ? -12.092 3.613 -6.586 1.00 93.00 145 SER A O 1
ATOM 1096 N N . ARG A 1 146 ? -12.694 5.250 -8.010 1.00 92.06 146 ARG A N 1
ATOM 1097 C CA . ARG A 1 146 ? -11.446 5.241 -8.777 1.00 92.06 146 ARG A CA 1
ATOM 1098 C C . ARG A 1 146 ? -10.231 5.521 -7.895 1.00 92.06 146 ARG A C 1
ATOM 1100 O O . ARG A 1 146 ? -9.216 4.843 -8.025 1.00 92.06 146 ARG A O 1
ATOM 1107 N N . ASN A 1 147 ? -10.340 6.502 -7.002 1.00 91.50 147 ASN A N 1
ATOM 1108 C CA . ASN A 1 147 ? -9.246 6.876 -6.108 1.00 91.50 147 ASN A CA 1
ATOM 1109 C C . ASN A 1 147 ? -8.949 5.754 -5.114 1.00 91.50 147 ASN A C 1
ATOM 1111 O O . ASN A 1 147 ? -7.786 5.437 -4.876 1.00 91.50 147 ASN A O 1
ATOM 1115 N N . ASP A 1 148 ? -9.993 5.106 -4.599 1.00 92.38 148 ASP A N 1
ATOM 1116 C CA . ASP A 1 148 ? -9.822 4.000 -3.668 1.00 92.38 148 ASP A CA 1
ATOM 1117 C C . ASP A 1 148 ? -9.209 2.779 -4.361 1.00 92.38 148 ASP A C 1
ATOM 1119 O O . ASP A 1 148 ? -8.234 2.210 -3.866 1.00 92.38 148 ASP A O 1
ATOM 1123 N N . ARG A 1 149 ? -9.704 2.420 -5.548 1.00 95.00 149 ARG A N 1
ATOM 1124 C CA . ARG A 1 149 ? -9.112 1.370 -6.386 1.00 95.00 149 ARG A CA 1
ATOM 1125 C C . ARG A 1 149 ? -7.638 1.647 -6.674 1.00 95.00 149 ARG A C 1
ATOM 1127 O O . ARG A 1 149 ? -6.809 0.759 -6.491 1.00 95.00 149 ARG A O 1
ATOM 1134 N N . GLN A 1 150 ? -7.307 2.871 -7.087 1.00 95.25 150 GLN A N 1
ATOM 1135 C CA . GLN A 1 150 ? -5.930 3.278 -7.358 1.00 95.25 150 GLN A CA 1
ATOM 1136 C C . GLN A 1 150 ? -5.042 3.112 -6.121 1.00 95.25 150 GLN A C 1
ATOM 1138 O O . GLN A 1 150 ? -3.971 2.529 -6.245 1.00 95.25 150 GLN A O 1
ATOM 1143 N N . GLN A 1 151 ? -5.481 3.584 -4.948 1.00 94.06 151 GLN A N 1
ATOM 1144 C CA . GLN A 1 151 ? -4.704 3.477 -3.711 1.00 94.06 151 GLN A CA 1
ATOM 1145 C C . GLN A 1 151 ? -4.426 2.013 -3.350 1.00 94.06 151 GLN A C 1
ATOM 1147 O O . GLN A 1 151 ? -3.272 1.648 -3.155 1.00 94.06 151 GLN A O 1
ATOM 1152 N N . ALA A 1 152 ? -5.460 1.166 -3.317 1.00 97.12 152 ALA A N 1
ATOM 1153 C CA . ALA A 1 152 ? -5.309 -0.237 -2.931 1.00 97.12 152 ALA A CA 1
ATOM 1154 C C . ALA A 1 152 ? -4.406 -1.015 -3.893 1.00 97.12 152 ALA A C 1
ATOM 1156 O O . ALA A 1 152 ? -3.520 -1.743 -3.453 1.00 97.12 152 ALA A O 1
ATOM 1157 N N . ILE A 1 153 ? -4.591 -0.831 -5.204 1.00 98.25 153 ILE A N 1
ATOM 1158 C CA . ILE A 1 153 ? -3.758 -1.503 -6.205 1.00 98.25 153 ILE A CA 1
ATOM 1159 C C . ILE A 1 153 ? -2.313 -0.998 -6.136 1.00 98.25 153 ILE A C 1
ATOM 1161 O O . ILE A 1 153 ? -1.397 -1.806 -6.235 1.00 98.25 153 ILE A O 1
ATOM 1165 N N . SER A 1 154 ? -2.086 0.304 -5.934 1.00 97.06 154 SER A N 1
ATOM 1166 C CA . SER A 1 154 ? -0.733 0.842 -5.759 1.00 97.06 154 SER A CA 1
ATOM 1167 C C . SER A 1 154 ? -0.041 0.260 -4.524 1.00 97.06 154 SER A C 1
ATOM 1169 O O . SER A 1 154 ? 1.067 -0.241 -4.671 1.00 97.06 154 SER A O 1
ATOM 1171 N N . SER A 1 155 ? -0.695 0.232 -3.354 1.00 96.50 155 SER A N 1
ATOM 1172 C CA . SER A 1 155 ? -0.132 -0.397 -2.145 1.00 96.50 155 SER A CA 1
ATOM 1173 C C . SER A 1 155 ? 0.226 -1.864 -2.390 1.00 96.50 155 SER A C 1
ATOM 1175 O O . SER A 1 155 ? 1.311 -2.314 -2.034 1.00 96.50 155 SER A O 1
ATOM 1177 N N . ALA A 1 156 ? -0.656 -2.599 -3.068 1.00 98.50 156 ALA A N 1
ATOM 1178 C CA . ALA A 1 156 ? -0.405 -3.990 -3.403 1.00 98.50 156 ALA A CA 1
ATOM 1179 C C . ALA A 1 156 ? 0.778 -4.175 -4.361 1.00 98.50 156 ALA A C 1
ATOM 1181 O O . ALA A 1 156 ? 1.564 -5.099 -4.187 1.00 98.50 156 ALA A O 1
ATOM 1182 N N . LEU A 1 157 ? 0.917 -3.311 -5.370 1.00 98.56 157 LEU A N 1
ATOM 1183 C CA . LEU A 1 157 ? 2.010 -3.384 -6.339 1.00 98.56 157 LEU A CA 1
ATOM 1184 C C . LEU A 1 157 ? 3.361 -3.032 -5.731 1.00 98.56 157 LEU A C 1
ATOM 1186 O O . LEU A 1 157 ? 4.347 -3.659 -6.108 1.00 98.56 157 LEU A O 1
ATOM 1190 N N . THR A 1 158 ? 3.412 -2.079 -4.800 1.00 97.69 158 THR A N 1
ATOM 1191 C CA . THR A 1 158 ? 4.643 -1.765 -4.069 1.00 97.69 158 THR A CA 1
ATOM 1192 C C . THR A 1 158 ? 5.120 -2.994 -3.290 1.00 97.69 158 THR A C 1
ATOM 1194 O O . THR A 1 158 ? 6.249 -3.436 -3.486 1.00 97.69 158 THR A O 1
ATOM 1197 N N . GLU A 1 159 ? 4.253 -3.623 -2.488 1.00 97.38 159 GLU A N 1
ATOM 1198 C CA . GLU A 1 159 ? 4.639 -4.819 -1.718 1.00 97.38 159 GLU A CA 1
ATOM 1199 C C . GLU A 1 159 ? 4.874 -6.052 -2.591 1.00 97.38 159 GLU A C 1
ATOM 1201 O O . GLU A 1 159 ? 5.768 -6.853 -2.313 1.00 97.38 159 GLU A O 1
ATOM 1206 N N . TRP A 1 160 ? 4.105 -6.217 -3.672 1.00 98.44 160 TRP A N 1
ATOM 1207 C CA . TRP A 1 160 ? 4.352 -7.301 -4.616 1.00 98.44 160 TRP A CA 1
ATOM 1208 C C . TRP A 1 160 ? 5.716 -7.134 -5.267 1.00 98.44 160 TRP A C 1
ATOM 1210 O O . TRP A 1 160 ? 6.470 -8.096 -5.314 1.00 98.44 160 TRP A O 1
ATOM 1220 N N . ALA A 1 161 ? 6.080 -5.925 -5.696 1.00 98.31 161 ALA A N 1
ATOM 1221 C CA . ALA A 1 161 ? 7.351 -5.698 -6.364 1.00 98.31 161 ALA A CA 1
ATOM 1222 C C . ALA A 1 161 ? 8.568 -5.835 -5.439 1.00 98.31 161 ALA A C 1
ATOM 1224 O O . ALA A 1 161 ? 9.631 -6.220 -5.916 1.00 98.31 161 ALA A O 1
ATOM 1225 N N . ARG A 1 162 ? 8.413 -5.608 -4.126 1.00 96.44 162 ARG A N 1
ATOM 1226 C CA . ARG A 1 162 ? 9.451 -5.950 -3.134 1.00 96.44 162 ARG A CA 1
ATOM 1227 C C . ARG A 1 162 ? 9.724 -7.458 -3.061 1.00 96.44 162 ARG A C 1
ATOM 1229 O O . ARG A 1 162 ? 10.825 -7.864 -2.709 1.00 96.44 162 ARG A O 1
ATOM 1236 N N . LYS A 1 163 ? 8.721 -8.298 -3.345 1.00 96.50 163 LYS A N 1
ATOM 1237 C CA . LYS A 1 163 ? 8.821 -9.769 -3.266 1.00 96.50 163 LYS A CA 1
ATOM 1238 C C . LYS A 1 163 ? 9.132 -10.420 -4.613 1.00 96.50 163 LYS A C 1
ATOM 1240 O O . LYS A 1 163 ? 9.933 -11.343 -4.685 1.00 96.50 163 LYS A O 1
ATOM 1245 N N . ASP A 1 164 ? 8.452 -9.966 -5.658 1.00 97.81 164 ASP A N 1
ATOM 1246 C CA . ASP A 1 164 ? 8.499 -10.482 -7.023 1.00 97.81 164 ASP A CA 1
ATOM 1247 C C . ASP A 1 164 ? 8.248 -9.323 -8.013 1.00 97.81 164 ASP A C 1
ATOM 1249 O O . ASP A 1 164 ? 7.118 -9.094 -8.472 1.00 97.81 164 ASP A O 1
ATOM 1253 N N . PRO A 1 165 ? 9.296 -8.537 -8.321 1.00 97.31 165 PRO A N 1
ATOM 1254 C CA . PRO A 1 165 ? 9.185 -7.373 -9.197 1.00 97.31 165 PRO A CA 1
ATOM 1255 C C . PRO A 1 165 ? 8.792 -7.744 -10.624 1.00 97.31 165 PRO A C 1
ATOM 1257 O O . PRO A 1 165 ? 8.070 -6.986 -11.274 1.00 97.31 165 PRO A O 1
ATOM 1260 N N . ASP A 1 166 ? 9.225 -8.903 -11.115 1.00 96.88 166 ASP A N 1
ATOM 1261 C CA . ASP A 1 166 ? 8.972 -9.308 -12.493 1.00 96.88 166 ASP A CA 1
ATOM 1262 C C . ASP A 1 166 ? 7.485 -9.664 -12.677 1.00 96.88 166 ASP A C 1
ATOM 1264 O O . ASP A 1 166 ? 6.858 -9.212 -13.641 1.00 96.88 166 ASP A O 1
ATOM 1268 N N . ALA A 1 167 ? 6.872 -10.373 -11.720 1.00 98.06 167 ALA A N 1
ATOM 1269 C CA . ALA A 1 167 ? 5.439 -10.661 -11.759 1.00 98.06 167 ALA A CA 1
ATOM 1270 C C . ALA A 1 167 ? 4.572 -9.403 -11.565 1.00 98.06 167 ALA A C 1
ATOM 1272 O O . ALA A 1 167 ? 3.578 -9.229 -12.282 1.00 98.06 167 ALA A O 1
ATOM 1273 N N . ALA A 1 168 ? 4.964 -8.497 -10.662 1.00 98.38 168 ALA A N 1
ATOM 1274 C CA . ALA A 1 168 ? 4.272 -7.224 -10.463 1.00 98.38 168 ALA A CA 1
ATOM 1275 C C . ALA A 1 168 ? 4.291 -6.365 -11.740 1.00 98.38 168 ALA A C 1
ATOM 1277 O O . ALA A 1 168 ? 3.244 -5.903 -12.204 1.00 98.38 168 ALA A O 1
ATOM 1278 N N . LEU A 1 169 ? 5.459 -6.207 -12.372 1.00 97.31 169 LEU A N 1
ATOM 1279 C CA . LEU A 1 169 ? 5.600 -5.470 -13.631 1.00 97.31 169 LEU A CA 1
ATOM 1280 C C . LEU A 1 169 ? 4.814 -6.132 -14.771 1.00 97.31 169 LEU A C 1
ATOM 1282 O O . LEU A 1 169 ? 4.127 -5.435 -15.522 1.00 97.31 169 LEU A O 1
ATOM 1286 N N . ALA A 1 170 ? 4.827 -7.465 -14.866 1.00 97.62 170 ALA A N 1
ATOM 1287 C CA . ALA A 1 170 ? 4.033 -8.195 -15.853 1.00 97.62 170 ALA A CA 1
ATOM 1288 C C . ALA A 1 170 ? 2.520 -7.978 -15.663 1.00 97.62 170 ALA A C 1
ATOM 1290 O O . ALA A 1 170 ? 1.767 -7.915 -16.640 1.00 97.62 170 ALA A O 1
ATOM 1291 N N . TRP A 1 171 ? 2.046 -7.835 -14.421 1.00 98.06 171 TRP A N 1
ATOM 1292 C CA . TRP A 1 171 ? 0.655 -7.473 -14.152 1.00 98.06 171 TRP A CA 1
ATOM 1293 C C . TRP A 1 171 ? 0.335 -6.049 -14.619 1.00 98.06 171 TRP A C 1
ATOM 1295 O O . TRP A 1 171 ? -0.697 -5.839 -15.263 1.00 98.06 171 TRP A O 1
ATOM 1305 N N . VAL A 1 172 ? 1.225 -5.082 -14.362 1.00 97.62 172 VAL A N 1
ATOM 1306 C CA . VAL A 1 172 ? 1.075 -3.688 -14.820 1.00 97.62 172 VAL A CA 1
ATOM 1307 C C . VAL A 1 172 ? 1.040 -3.605 -16.347 1.00 97.62 172 VAL A C 1
ATOM 1309 O O . VAL A 1 172 ? 0.268 -2.838 -16.930 1.00 97.62 172 VAL A O 1
ATOM 1312 N N . GLU A 1 173 ? 1.848 -4.414 -17.028 1.00 95.19 173 GLU A N 1
ATOM 1313 C CA . GLU A 1 173 ? 1.904 -4.441 -18.488 1.00 95.19 173 GLU A CA 1
ATOM 1314 C C . GLU A 1 173 ? 0.587 -4.889 -19.136 1.00 95.19 173 GLU A C 1
ATOM 1316 O O . GLU A 1 173 ? 0.262 -4.396 -20.216 1.00 95.19 173 GLU A O 1
ATOM 1321 N N . LYS A 1 174 ? -0.205 -5.717 -18.443 1.00 96.62 174 LYS A N 1
ATOM 1322 C CA . LYS A 1 174 ? -1.530 -6.186 -18.884 1.00 96.62 174 LYS A CA 1
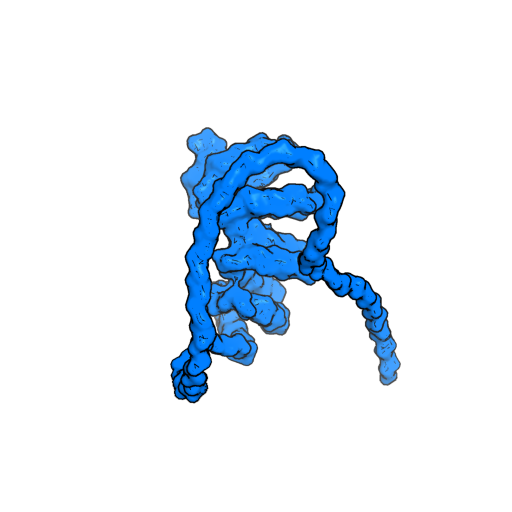ATOM 1323 C C . LYS A 1 174 ? -2.657 -5.169 -18.671 1.00 96.62 174 LYS A C 1
ATOM 1325 O O . LYS A 1 174 ? -3.760 -5.384 -19.169 1.00 96.62 174 LYS A O 1
ATOM 1330 N N . GLN A 1 175 ? -2.414 -4.081 -17.939 1.00 96.00 175 GLN A N 1
ATOM 1331 C CA . GLN A 1 175 ? -3.447 -3.077 -17.681 1.00 96.00 175 GLN A CA 1
ATOM 1332 C C . GLN A 1 175 ? -3.711 -2.202 -18.918 1.00 96.00 175 GLN A C 1
ATOM 1334 O O . GLN A 1 175 ? -2.801 -1.979 -19.725 1.00 96.00 175 GLN A O 1
ATOM 1339 N N . PRO A 1 176 ? -4.928 -1.643 -19.071 1.00 94.62 176 PRO A N 1
ATOM 1340 C CA . PRO A 1 176 ? -5.218 -0.689 -20.135 1.00 94.62 176 PRO A CA 1
ATOM 1341 C C . PRO A 1 176 ? -4.251 0.498 -20.124 1.00 94.62 176 PRO A C 1
ATOM 1343 O O . PRO A 1 176 ? -3.880 1.021 -19.071 1.00 94.62 176 PRO A O 1
ATOM 1346 N N . ARG A 1 177 ? -3.842 0.955 -21.312 1.00 90.75 177 ARG A N 1
ATOM 1347 C CA . ARG A 1 177 ? -2.995 2.148 -21.438 1.00 90.75 177 ARG A CA 1
ATOM 1348 C C . ARG A 1 177 ? -3.746 3.375 -20.915 1.00 90.75 177 ARG A C 1
ATOM 1350 O O . ARG A 1 177 ? -4.906 3.582 -21.249 1.00 90.75 177 ARG A O 1
ATOM 1357 N N . GLY A 1 178 ? -3.064 4.203 -20.130 1.00 91.19 178 GLY A N 1
ATOM 1358 C CA . GLY A 1 178 ? -3.628 5.423 -19.558 1.00 91.19 178 GLY A CA 1
ATOM 1359 C C . GLY A 1 178 ? -2.929 5.816 -18.261 1.00 91.19 178 GLY A C 1
ATOM 1360 O O . GLY A 1 178 ? -1.926 5.206 -17.883 1.00 91.19 178 GLY A O 1
ATOM 1361 N N . GLN A 1 179 ? -3.476 6.821 -17.576 1.00 90.31 179 GLN A N 1
ATOM 1362 C CA . GLN A 1 179 ? -2.882 7.370 -16.355 1.00 90.31 179 GLN A CA 1
ATOM 1363 C C . GLN A 1 179 ? -2.791 6.343 -15.217 1.00 90.31 179 GLN A C 1
ATOM 1365 O O . GLN A 1 179 ? -1.787 6.299 -14.517 1.00 90.31 179 GLN A O 1
ATOM 1370 N N . GLU A 1 180 ? -3.801 5.483 -15.041 1.00 91.31 180 GLU A N 1
ATOM 1371 C CA . GLU A 1 180 ? -3.773 4.465 -13.974 1.00 91.31 180 GLU A CA 1
ATOM 1372 C C . GLU A 1 180 ? -2.611 3.491 -14.143 1.00 91.31 180 GLU A C 1
ATOM 1374 O O . GLU A 1 180 ? -1.889 3.227 -13.189 1.00 91.31 180 GLU A O 1
ATOM 1379 N N . ARG A 1 181 ? -2.366 3.014 -15.371 1.00 93.88 181 ARG A N 1
ATOM 1380 C CA . ARG A 1 181 ? -1.230 2.129 -15.648 1.00 93.88 181 ARG A CA 1
ATOM 1381 C C . ARG A 1 181 ? 0.106 2.799 -15.343 1.00 93.88 181 ARG A C 1
ATOM 1383 O O . ARG A 1 181 ? 1.007 2.119 -14.872 1.00 93.88 181 ARG A O 1
ATOM 1390 N N . GLN A 1 182 ? 0.243 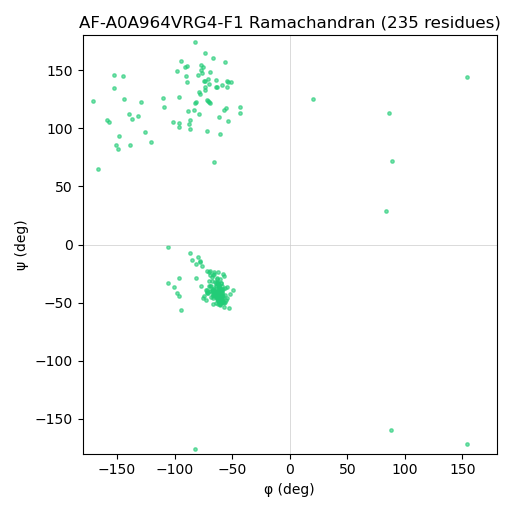4.103 -15.586 1.00 93.88 182 GLN A N 1
ATOM 1391 C CA . GLN A 1 182 ? 1.462 4.838 -15.226 1.00 93.88 182 GLN A CA 1
ATOM 1392 C C . GLN A 1 182 ? 1.637 4.915 -13.706 1.00 93.88 182 GLN A C 1
ATOM 1394 O O . GLN A 1 182 ? 2.728 4.666 -13.207 1.00 93.88 182 GLN A O 1
ATOM 1399 N N . ASN A 1 183 ? 0.555 5.172 -12.969 1.00 94.31 183 ASN A N 1
ATOM 1400 C CA . ASN A 1 183 ? 0.585 5.187 -11.507 1.00 94.31 183 ASN A CA 1
ATOM 1401 C C . ASN A 1 183 ? 0.934 3.800 -10.933 1.00 94.31 183 ASN A C 1
ATOM 1403 O O . ASN A 1 183 ? 1.721 3.689 -9.998 1.00 94.31 183 ASN A O 1
ATOM 1407 N N . PHE A 1 184 ? 0.382 2.732 -11.514 1.00 97.12 184 PHE A N 1
ATOM 1408 C CA . PHE A 1 184 ? 0.707 1.349 -11.156 1.00 97.12 184 PHE A CA 1
ATOM 1409 C C . PHE A 1 184 ? 2.159 0.992 -11.480 1.00 97.12 184 PHE A C 1
ATOM 1411 O O . PHE A 1 184 ? 2.826 0.343 -10.679 1.00 97.12 184 PHE A O 1
ATOM 1418 N N . LEU A 1 185 ? 2.667 1.457 -12.622 1.00 97.06 185 LEU A N 1
ATOM 1419 C CA . LEU A 1 185 ? 4.065 1.287 -12.999 1.00 97.06 185 LEU A CA 1
ATOM 1420 C C . LEU A 1 185 ? 4.996 1.992 -12.015 1.00 97.06 185 LEU A C 1
ATOM 1422 O O . LEU A 1 185 ? 5.974 1.391 -11.587 1.00 97.06 185 LEU A O 1
ATOM 1426 N N . SER A 1 186 ? 4.666 3.221 -11.609 1.00 96.56 186 SER A N 1
ATOM 1427 C CA . SER A 1 186 ? 5.430 3.939 -10.587 1.00 96.56 186 SER A CA 1
ATOM 1428 C C . SER A 1 186 ? 5.436 3.198 -9.250 1.00 96.56 186 SER A C 1
ATOM 1430 O O . SER A 1 186 ? 6.492 3.087 -8.642 1.00 96.56 186 SER A O 1
ATOM 1432 N N . ALA A 1 187 ? 4.297 2.655 -8.807 1.00 97.38 187 ALA A N 1
ATOM 1433 C CA . ALA A 1 187 ? 4.214 1.897 -7.555 1.00 97.38 187 ALA A CA 1
ATOM 1434 C C . ALA A 1 187 ? 5.059 0.609 -7.593 1.00 97.38 187 ALA A C 1
ATOM 1436 O O . ALA A 1 187 ? 5.829 0.336 -6.675 1.00 97.38 187 ALA A O 1
ATOM 1437 N N . ALA A 1 188 ? 4.990 -0.152 -8.690 1.00 98.31 188 ALA A N 1
ATOM 1438 C CA . ALA A 1 188 ? 5.823 -1.343 -8.859 1.00 98.31 188 ALA A CA 1
ATOM 1439 C C . ALA A 1 188 ? 7.323 -0.994 -8.910 1.00 98.31 188 ALA A C 1
ATOM 1441 O O . ALA A 1 188 ? 8.146 -1.682 -8.314 1.00 98.31 188 ALA A O 1
ATOM 1442 N N . LEU A 1 189 ? 7.694 0.094 -9.591 1.00 97.81 189 LEU A N 1
ATOM 1443 C CA . LEU A 1 189 ? 9.086 0.547 -9.658 1.00 97.81 189 LEU A CA 1
ATOM 1444 C C . LEU A 1 189 ? 9.596 1.096 -8.327 1.00 97.81 189 LEU A C 1
ATOM 1446 O O . LEU A 1 189 ? 10.773 0.925 -8.039 1.00 97.81 189 LEU A O 1
ATOM 1450 N N . GLN A 1 190 ? 8.729 1.700 -7.514 1.00 96.75 190 GLN A N 1
ATOM 1451 C CA . GLN A 1 190 ? 9.047 2.078 -6.140 1.00 96.75 190 GLN A CA 1
ATOM 1452 C C . GLN A 1 190 ? 9.375 0.839 -5.302 1.00 96.75 190 GLN A C 1
ATOM 1454 O O . GLN A 1 190 ? 10.444 0.780 -4.708 1.00 96.75 190 GLN A O 1
ATOM 1459 N N . GLY A 1 191 ? 8.512 -0.182 -5.314 1.00 96.62 191 GLY A N 1
ATOM 1460 C CA . GLY A 1 191 ? 8.772 -1.428 -4.585 1.00 96.62 191 GLY A CA 1
ATOM 1461 C C . GLY A 1 191 ? 10.055 -2.131 -5.039 1.00 96.62 191 GLY A C 1
ATOM 1462 O O . GLY A 1 191 ? 10.834 -2.591 -4.208 1.00 96.62 191 GLY A O 1
ATOM 1463 N N . LEU A 1 192 ? 10.320 -2.144 -6.350 1.00 97.75 192 LEU A N 1
ATOM 1464 C CA . LEU A 1 192 ? 11.582 -2.644 -6.892 1.00 97.75 192 LEU A CA 1
ATOM 1465 C C . LEU A 1 192 ? 12.770 -1.806 -6.404 1.00 97.75 192 LEU A C 1
ATOM 1467 O O . LEU A 1 192 ? 13.738 -2.383 -5.927 1.00 97.75 192 LEU A O 1
ATOM 1471 N N . ALA A 1 193 ? 12.691 -0.474 -6.465 1.00 96.94 193 ALA A N 1
ATOM 1472 C CA . ALA A 1 193 ? 13.778 0.419 -6.066 1.00 96.94 193 ALA A CA 1
ATOM 1473 C C . ALA A 1 193 ? 14.178 0.261 -4.597 1.00 96.94 193 ALA A C 1
ATOM 1475 O O . ALA A 1 193 ? 15.344 0.432 -4.263 1.00 96.94 193 ALA A O 1
ATOM 1476 N N . GLU A 1 194 ? 13.243 -0.114 -3.728 1.00 94.50 194 GLU A N 1
ATOM 1477 C CA . GLU A 1 194 ? 13.548 -0.387 -2.324 1.00 94.50 194 GLU A CA 1
ATOM 1478 C C . GLU A 1 194 ? 14.391 -1.648 -2.101 1.00 94.50 194 GLU A C 1
ATOM 1480 O O . GLU A 1 194 ? 15.044 -1.774 -1.068 1.00 94.50 194 GLU A O 1
ATOM 1485 N N . THR A 1 195 ? 14.374 -2.584 -3.050 1.00 95.31 195 THR A N 1
ATOM 1486 C CA . THR A 1 195 ? 15.151 -3.833 -2.979 1.00 95.31 195 THR A CA 1
ATOM 1487 C C . THR A 1 195 ? 16.364 -3.829 -3.904 1.00 95.31 195 THR A C 1
ATOM 1489 O O . THR A 1 195 ? 17.395 -4.406 -3.570 1.00 95.31 195 THR A O 1
ATOM 1492 N N . ASP A 1 196 ? 16.252 -3.160 -5.051 1.00 96.06 196 ASP A N 1
ATOM 1493 C CA . ASP A 1 196 ? 17.270 -3.051 -6.089 1.00 96.06 196 ASP A CA 1
ATOM 1494 C C . ASP A 1 196 ? 17.107 -1.710 -6.847 1.00 96.06 196 ASP A C 1
ATOM 1496 O O . ASP A 1 196 ? 16.433 -1.632 -7.888 1.00 96.06 196 ASP A O 1
ATOM 1500 N N . PRO A 1 197 ? 17.712 -0.623 -6.327 1.00 95.00 197 PRO A N 1
ATOM 1501 C CA . PRO A 1 197 ? 17.637 0.709 -6.928 1.00 95.00 197 PRO A CA 1
ATOM 1502 C C . PRO A 1 197 ? 18.206 0.759 -8.352 1.00 95.00 197 PRO A C 1
ATOM 1504 O O . PRO A 1 197 ? 17.706 1.509 -9.193 1.00 95.00 197 PRO A O 1
ATOM 1507 N N . GLN A 1 198 ? 19.233 -0.050 -8.642 1.00 93.88 198 GLN A N 1
ATOM 1508 C CA . GLN A 1 198 ? 19.871 -0.079 -9.956 1.00 93.88 198 GLN A CA 1
ATOM 1509 C C . GLN A 1 198 ? 18.962 -0.753 -10.986 1.00 93.88 198 GLN A C 1
ATOM 1511 O O . GLN A 1 198 ? 18.705 -0.174 -12.042 1.00 93.88 198 GLN A O 1
ATOM 1516 N N . LYS A 1 199 ? 18.385 -1.920 -10.665 1.00 95.06 199 LYS A N 1
ATOM 1517 C CA . LYS A 1 199 ? 17.417 -2.591 -11.549 1.00 95.06 199 LYS A CA 1
ATOM 1518 C C . LYS A 1 199 ? 16.173 -1.726 -11.774 1.00 95.06 199 LYS A C 1
ATOM 1520 O O . LYS A 1 199 ? 15.645 -1.691 -12.890 1.00 95.06 199 LYS A O 1
ATOM 1525 N N . ALA A 1 200 ? 15.717 -0.987 -10.758 1.00 96.44 200 ALA A N 1
ATOM 1526 C CA . ALA A 1 200 ? 14.642 -0.008 -10.922 1.00 96.44 200 ALA A CA 1
ATOM 1527 C C . ALA A 1 200 ? 15.024 1.102 -11.911 1.00 96.44 200 ALA A C 1
ATOM 1529 O O . ALA A 1 200 ? 14.246 1.401 -12.821 1.00 96.44 200 ALA A O 1
ATOM 1530 N N . LEU A 1 201 ? 16.220 1.683 -11.772 1.00 94.00 201 LEU A N 1
ATOM 1531 C CA . LEU A 1 201 ? 16.731 2.709 -12.681 1.00 94.00 201 LEU A CA 1
ATOM 1532 C C . LEU A 1 201 ? 16.846 2.191 -14.122 1.00 94.00 201 LEU A C 1
ATOM 1534 O O . LEU A 1 201 ? 16.411 2.870 -15.055 1.00 94.00 201 LEU A O 1
ATOM 1538 N N . ASP A 1 202 ? 17.358 0.978 -14.316 1.00 94.50 202 ASP A N 1
ATOM 1539 C CA . ASP A 1 202 ? 17.479 0.356 -15.637 1.00 94.50 202 ASP A CA 1
ATOM 1540 C C . ASP A 1 202 ? 16.100 0.155 -16.283 1.00 94.50 202 ASP A C 1
ATOM 1542 O O . ASP A 1 202 ? 15.881 0.518 -17.447 1.00 94.50 202 ASP A O 1
ATOM 1546 N N . LYS A 1 203 ? 15.115 -0.333 -15.513 1.00 94.88 203 LYS A N 1
ATOM 1547 C CA . LYS A 1 203 ? 13.734 -0.460 -15.998 1.00 94.88 203 LYS A CA 1
ATOM 1548 C C . LYS A 1 203 ? 13.132 0.911 -16.311 1.00 94.88 203 LYS A C 1
ATOM 1550 O O . LYS A 1 203 ? 12.503 1.046 -17.360 1.00 94.88 203 LYS A O 1
ATOM 1555 N N . ILE A 1 204 ? 13.368 1.938 -15.492 1.00 94.75 204 ILE A N 1
ATOM 1556 C CA . ILE A 1 204 ? 12.949 3.324 -15.766 1.00 94.75 204 ILE A CA 1
ATOM 1557 C C . ILE A 1 204 ? 13.539 3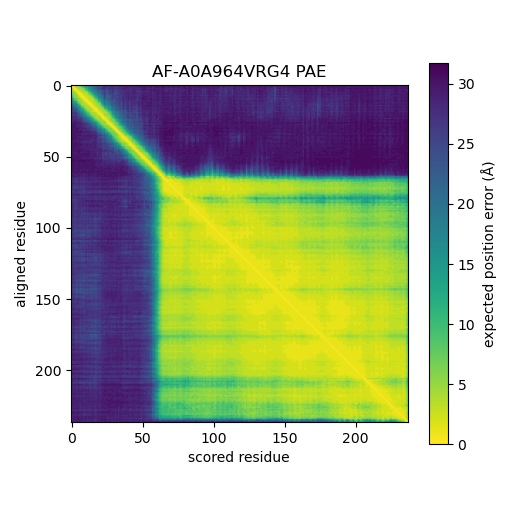.821 -17.093 1.00 94.75 204 ILE A C 1
ATOM 1559 O O . ILE A 1 204 ? 12.814 4.357 -17.936 1.00 94.75 204 ILE A O 1
ATOM 1563 N N . ASN A 1 205 ? 14.827 3.583 -17.333 1.00 93.31 205 ASN A N 1
ATOM 1564 C CA . ASN A 1 205 ? 15.508 3.977 -18.565 1.00 93.31 205 ASN A CA 1
ATOM 1565 C C . ASN A 1 205 ? 14.986 3.235 -19.806 1.00 93.31 205 ASN A C 1
ATOM 1567 O O . ASN A 1 205 ? 15.029 3.788 -20.906 1.00 93.31 205 ASN A O 1
ATOM 1571 N N . SER A 1 206 ? 14.417 2.037 -19.643 1.00 92.31 206 SER A N 1
ATOM 1572 C CA . SER A 1 206 ? 13.787 1.274 -20.733 1.00 92.31 206 SER A CA 1
ATOM 1573 C C . SER A 1 206 ? 12.379 1.759 -21.128 1.00 92.31 206 SER A C 1
ATOM 1575 O O . SER A 1 206 ? 11.878 1.411 -22.198 1.00 92.31 206 SER A O 1
ATOM 1577 N N . ILE A 1 207 ? 11.723 2.580 -20.298 1.00 91.31 207 ILE A N 1
ATOM 1578 C CA . ILE A 1 207 ? 10.369 3.104 -20.558 1.00 91.31 207 ILE A CA 1
ATOM 1579 C C . ILE A 1 207 ? 10.424 4.258 -21.588 1.00 91.31 207 ILE A C 1
ATOM 1581 O O . ILE A 1 207 ? 11.425 4.992 -21.639 1.00 91.31 207 ILE A O 1
ATOM 1585 N N . PRO A 1 208 ? 9.360 4.473 -22.404 1.00 90.12 208 PRO A N 1
ATOM 1586 C CA . PRO A 1 208 ? 9.267 5.607 -23.323 1.00 90.12 208 PRO A CA 1
ATOM 1587 C C . PRO A 1 208 ? 9.532 6.963 -22.662 1.00 90.12 208 PRO A C 1
ATOM 1589 O O . PRO A 1 208 ? 9.040 7.248 -21.568 1.00 90.12 208 PRO A O 1
ATOM 1592 N N . MET A 1 209 ? 10.255 7.832 -23.373 1.00 85.62 209 MET A N 1
ATOM 1593 C CA . MET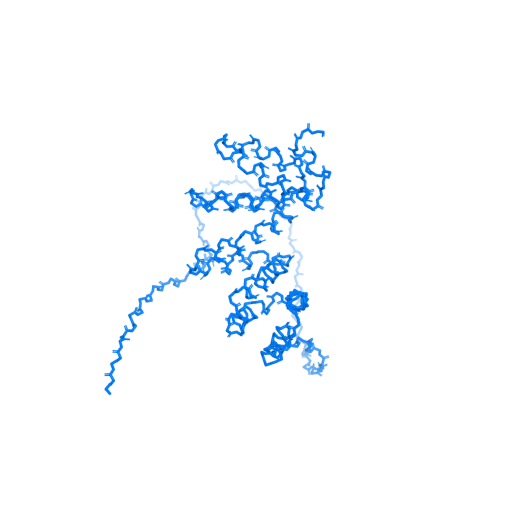 A 1 209 ? 10.779 9.094 -22.834 1.00 85.62 209 MET A CA 1
ATOM 1594 C C . MET A 1 209 ? 9.703 9.995 -22.208 1.00 85.62 209 MET A C 1
ATOM 1596 O O . MET A 1 209 ? 9.950 10.598 -21.168 1.00 85.62 209 MET A O 1
ATOM 1600 N N . TYR A 1 210 ? 8.496 10.024 -22.785 1.00 85.31 210 TYR A N 1
ATOM 1601 C CA . TYR A 1 210 ? 7.382 10.839 -22.286 1.00 85.31 210 TYR A CA 1
ATOM 1602 C C . TYR A 1 210 ? 6.850 10.409 -20.906 1.00 85.31 210 TYR A C 1
ATOM 1604 O O . TYR A 1 210 ? 6.269 11.230 -20.209 1.00 85.31 210 TYR A O 1
ATOM 1612 N N . GLN A 1 211 ? 7.041 9.147 -20.500 1.00 86.56 211 GLN A N 1
ATOM 1613 C CA . GLN A 1 211 ? 6.664 8.655 -19.162 1.00 86.56 211 GLN A CA 1
ATOM 1614 C C . GLN A 1 211 ? 7.858 8.669 -18.200 1.00 86.56 211 GLN A C 1
ATOM 1616 O O . GLN A 1 211 ? 7.688 8.812 -16.991 1.00 86.56 211 GLN A O 1
ATOM 1621 N N . ARG A 1 212 ? 9.073 8.514 -18.743 1.00 90.06 212 ARG A N 1
ATOM 1622 C CA . ARG A 1 212 ? 10.306 8.304 -17.978 1.00 90.06 212 ARG A CA 1
ATOM 1623 C C . ARG A 1 212 ? 10.567 9.401 -16.955 1.00 90.06 212 ARG A C 1
ATOM 1625 O O . ARG A 1 212 ? 10.840 9.079 -15.810 1.00 90.06 212 ARG A O 1
ATOM 1632 N N . GLN A 1 213 ? 10.490 10.671 -17.357 1.00 88.25 213 GLN A N 1
ATOM 1633 C CA . GLN A 1 213 ? 10.838 11.793 -16.474 1.00 88.25 213 GLN A CA 1
ATOM 1634 C C . GLN A 1 213 ? 9.935 11.856 -15.238 1.00 88.25 213 GLN A C 1
ATOM 1636 O O . GLN A 1 213 ? 10.428 11.966 -14.119 1.00 88.25 213 GLN A O 1
ATOM 1641 N N . GLN A 1 214 ? 8.622 11.709 -15.434 1.00 89.38 214 GLN A N 1
ATOM 1642 C CA . GLN A 1 214 ? 7.658 11.732 -14.337 1.00 89.38 214 GLN A CA 1
ATOM 1643 C C . GLN A 1 214 ? 7.871 10.556 -13.376 1.00 89.38 214 GLN A C 1
ATOM 1645 O O . GLN A 1 214 ? 7.977 10.764 -12.171 1.00 89.38 214 GLN A O 1
ATOM 1650 N N . ILE A 1 215 ? 7.959 9.332 -13.905 1.00 92.75 215 ILE A N 1
ATOM 1651 C CA . ILE A 1 215 ? 8.133 8.127 -13.082 1.00 92.75 215 ILE A CA 1
ATOM 1652 C C . ILE A 1 215 ? 9.479 8.165 -12.353 1.00 92.75 215 ILE A C 1
ATOM 1654 O O . ILE A 1 215 ? 9.546 7.833 -11.175 1.00 92.75 215 ILE A O 1
ATOM 1658 N N . ARG A 1 216 ? 10.549 8.612 -13.024 1.00 91.69 216 ARG A N 1
ATOM 1659 C CA . ARG A 1 216 ? 11.872 8.745 -12.407 1.00 91.69 216 ARG A CA 1
ATOM 1660 C C . ARG A 1 216 ? 11.830 9.684 -11.205 1.00 91.69 216 ARG A C 1
ATOM 1662 O O . ARG A 1 216 ? 12.315 9.295 -10.153 1.00 91.69 216 ARG A O 1
ATOM 1669 N N . GLY A 1 217 ? 11.238 10.873 -11.353 1.00 91.31 217 GLY A N 1
ATOM 1670 C CA . GLY A 1 217 ? 11.095 11.824 -10.247 1.00 91.31 217 GLY A CA 1
ATOM 1671 C C . GLY A 1 217 ? 10.332 11.218 -9.070 1.00 91.31 217 GLY A C 1
ATOM 1672 O O . GLY A 1 217 ? 10.846 11.190 -7.962 1.00 91.31 217 GLY A O 1
ATOM 1673 N N . GLN A 1 218 ? 9.171 10.611 -9.336 1.00 91.19 218 GLN A N 1
ATOM 1674 C CA . GLN A 1 218 ? 8.341 9.987 -8.298 1.00 91.19 218 GLN A CA 1
ATOM 1675 C C . GLN A 1 218 ? 9.073 8.889 -7.520 1.00 91.19 218 GLN A C 1
ATOM 1677 O O . GLN A 1 218 ? 8.972 8.828 -6.297 1.00 91.19 218 GLN A O 1
ATOM 1682 N N . VAL A 1 219 ? 9.805 8.017 -8.218 1.00 93.81 219 VAL A N 1
ATOM 1683 C CA . VAL A 1 219 ? 10.531 6.927 -7.560 1.00 93.81 219 VAL A CA 1
ATOM 1684 C C . VAL A 1 219 ? 11.744 7.461 -6.795 1.00 93.81 219 VAL A C 1
ATOM 1686 O O . VAL A 1 219 ? 11.990 7.012 -5.682 1.00 93.81 219 VAL A O 1
ATOM 1689 N N . ILE A 1 220 ? 12.472 8.445 -7.332 1.00 93.06 220 ILE A N 1
ATOM 1690 C CA . ILE A 1 220 ? 13.608 9.065 -6.632 1.00 93.06 220 ILE A CA 1
ATOM 1691 C C . ILE A 1 220 ? 13.153 9.794 -5.371 1.00 93.06 220 ILE A C 1
ATOM 1693 O O . ILE A 1 220 ? 13.778 9.615 -4.332 1.00 93.06 220 ILE A O 1
ATOM 1697 N N . ASP A 1 221 ? 12.072 10.571 -5.441 1.00 91.12 221 ASP A N 1
ATOM 1698 C CA . ASP A 1 221 ? 11.529 11.294 -4.287 1.00 91.12 221 ASP A CA 1
ATOM 1699 C C . ASP A 1 221 ? 11.100 10.314 -3.187 1.00 91.12 221 ASP A C 1
ATOM 1701 O O . ASP A 1 221 ? 11.439 10.495 -2.017 1.00 91.12 221 ASP A O 1
ATOM 1705 N N . ALA A 1 222 ? 10.435 9.222 -3.575 1.00 88.88 222 ALA A N 1
ATOM 1706 C CA . ALA A 1 222 ? 10.078 8.149 -2.657 1.00 88.88 222 ALA A CA 1
ATOM 1707 C C . ALA A 1 222 ? 11.308 7.485 -2.016 1.00 88.88 222 ALA A C 1
ATOM 1709 O O . ALA A 1 222 ? 11.314 7.215 -0.814 1.00 88.88 222 ALA A O 1
ATOM 1710 N N . MET A 1 223 ? 12.362 7.236 -2.799 1.00 91.62 223 MET A N 1
ATOM 1711 C CA . MET A 1 223 ? 13.606 6.698 -2.255 1.00 91.62 223 MET A CA 1
ATOM 1712 C C . MET A 1 223 ? 14.319 7.718 -1.370 1.00 91.62 223 MET A C 1
ATOM 1714 O O . MET A 1 223 ? 14.875 7.325 -0.359 1.00 91.62 223 MET A O 1
ATOM 1718 N N . ALA A 1 224 ? 14.279 9.016 -1.668 1.00 92.38 224 ALA A N 1
ATOM 1719 C CA . ALA A 1 224 ? 14.958 10.033 -0.866 1.00 92.38 224 ALA A CA 1
ATOM 1720 C C . ALA A 1 224 ? 14.397 10.123 0.562 1.00 92.38 224 ALA A C 1
ATOM 1722 O O . ALA A 1 224 ? 15.147 10.397 1.498 1.00 92.38 224 ALA A O 1
ATOM 1723 N N . GLU A 1 225 ? 13.101 9.855 0.734 1.00 87.00 225 GLU A N 1
ATOM 1724 C CA . GLU A 1 225 ? 12.454 9.798 2.046 1.00 87.00 225 GLU A CA 1
ATOM 1725 C C . GLU A 1 225 ? 12.865 8.554 2.851 1.00 87.00 225 GLU A C 1
ATOM 1727 O O . GLU A 1 225 ? 13.069 8.638 4.063 1.00 87.00 225 GLU A O 1
ATOM 1732 N N . LYS A 1 226 ? 13.005 7.399 2.187 1.00 86.44 226 LYS A N 1
ATOM 1733 C CA . LYS A 1 226 ? 13.203 6.099 2.851 1.00 86.44 226 LYS A CA 1
ATOM 1734 C C . LYS A 1 226 ? 14.665 5.648 2.927 1.00 86.44 226 LYS A C 1
ATOM 1736 O O . LYS A 1 226 ? 15.092 5.113 3.947 1.00 86.44 226 LYS A O 1
ATOM 1741 N N . ASP A 1 227 ? 15.417 5.848 1.852 1.00 89.75 227 ASP A N 1
ATOM 1742 C CA . ASP A 1 227 ? 16.827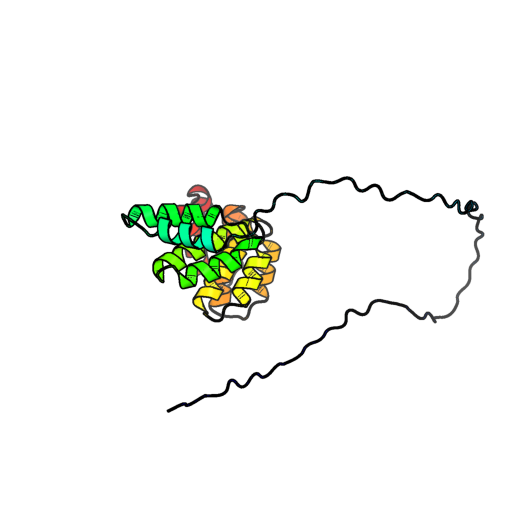 5.497 1.688 1.00 89.75 227 ASP A CA 1
ATOM 1743 C C . ASP A 1 227 ? 17.547 6.503 0.754 1.00 89.75 227 ASP A C 1
ATOM 1745 O O . ASP A 1 227 ? 17.599 6.330 -0.472 1.00 89.75 227 ASP A O 1
ATOM 1749 N N . PRO A 1 228 ? 18.178 7.548 1.325 1.00 89.94 228 PRO A N 1
ATOM 1750 C CA . PRO A 1 228 ? 18.916 8.548 0.556 1.00 89.94 228 PRO A CA 1
ATOM 1751 C C . PRO A 1 228 ? 20.058 7.977 -0.297 1.00 89.94 228 PRO A C 1
ATOM 1753 O O . PRO A 1 228 ? 20.427 8.582 -1.305 1.00 89.94 228 PRO A O 1
ATOM 1756 N N . LYS A 1 229 ? 20.636 6.824 0.076 1.00 89.69 229 LYS A N 1
ATOM 1757 C CA . LYS A 1 229 ? 21.706 6.190 -0.710 1.00 89.69 229 LYS A CA 1
ATOM 1758 C C . LYS A 1 229 ? 21.134 5.548 -1.964 1.00 89.69 229 LYS A C 1
ATOM 1760 O O . LYS A 1 229 ? 21.681 5.745 -3.046 1.00 89.69 229 LYS A O 1
ATOM 1765 N N . ALA A 1 230 ? 20.010 4.845 -1.839 1.00 88.00 230 ALA A N 1
ATOM 1766 C CA . ALA A 1 230 ? 19.279 4.336 -2.993 1.00 88.00 230 ALA A CA 1
ATOM 1767 C C . ALA A 1 230 ? 18.856 5.474 -3.937 1.00 88.00 230 ALA A C 1
ATOM 1769 O O . ALA A 1 230 ? 19.028 5.369 -5.151 1.00 88.00 230 ALA A O 1
ATOM 1770 N N . ALA A 1 231 ? 18.389 6.602 -3.392 1.00 90.44 231 ALA A N 1
ATOM 1771 C CA . ALA A 1 231 ? 18.059 7.779 -4.195 1.00 90.44 231 ALA A CA 1
ATOM 1772 C C . ALA A 1 231 ? 19.273 8.343 -4.957 1.00 90.44 231 ALA A C 1
ATOM 1774 O O . ALA A 1 231 ? 19.134 8.769 -6.105 1.00 90.44 231 ALA A O 1
ATOM 1775 N N . ALA A 1 232 ? 20.470 8.331 -4.360 1.00 89.19 232 ALA A N 1
ATOM 1776 C CA . ALA A 1 232 ? 21.703 8.755 -5.028 1.00 89.19 232 ALA A CA 1
ATOM 1777 C C . ALA A 1 232 ? 22.055 7.851 -6.225 1.00 89.19 232 ALA A C 1
ATOM 1779 O O . ALA A 1 232 ? 22.299 8.367 -7.318 1.00 89.19 232 ALA A O 1
ATOM 1780 N N . VAL A 1 233 ? 21.954 6.524 -6.060 1.00 88.94 233 VAL A N 1
ATOM 1781 C CA . VAL A 1 233 ? 22.135 5.547 -7.155 1.00 88.94 233 VAL A CA 1
ATOM 1782 C C . VAL A 1 233 ? 21.197 5.866 -8.319 1.00 88.94 233 VAL A C 1
ATOM 1784 O O . VAL A 1 233 ? 21.613 5.948 -9.473 1.00 88.94 233 VAL A O 1
ATOM 1787 N N . MET A 1 234 ? 19.927 6.137 -8.022 1.00 84.94 234 MET A N 1
ATOM 1788 C CA . MET A 1 234 ? 18.926 6.459 -9.041 1.00 84.94 234 MET A CA 1
ATOM 1789 C C . MET A 1 234 ? 19.132 7.834 -9.700 1.00 84.94 234 MET A C 1
ATOM 1791 O O . MET A 1 234 ? 18.706 8.054 -10.842 1.00 84.94 234 MET A O 1
ATOM 1795 N N . ASN A 1 235 ? 19.807 8.759 -9.014 1.00 84.62 235 ASN A N 1
ATOM 1796 C CA . ASN A 1 235 ? 20.216 10.050 -9.561 1.00 84.62 235 ASN A CA 1
ATOM 1797 C C . ASN A 1 235 ? 21.434 9.953 -10.495 1.00 84.62 235 ASN A C 1
ATOM 1799 O O . ASN A 1 235 ? 21.594 10.841 -11.335 1.00 84.62 235 ASN A O 1
ATOM 1803 N N . GLY A 1 236 ? 22.201 8.859 -10.429 1.00 69.12 236 GLY A N 1
ATOM 1804 C CA . GLY A 1 236 ? 23.435 8.662 -11.193 1.00 69.12 236 GLY A CA 1
ATOM 1805 C C . GLY A 1 236 ? 24.663 9.308 -10.543 1.00 69.12 236 GLY A C 1
ATOM 1806 O O . GLY A 1 236 ? 25.554 9.744 -11.270 1.00 69.12 236 GLY A O 1
ATOM 1807 N N . ALA A 1 237 ? 24.665 9.422 -9.208 1.00 49.44 237 ALA A N 1
ATOM 1808 C CA . ALA A 1 237 ? 25.766 9.957 -8.401 1.00 49.44 237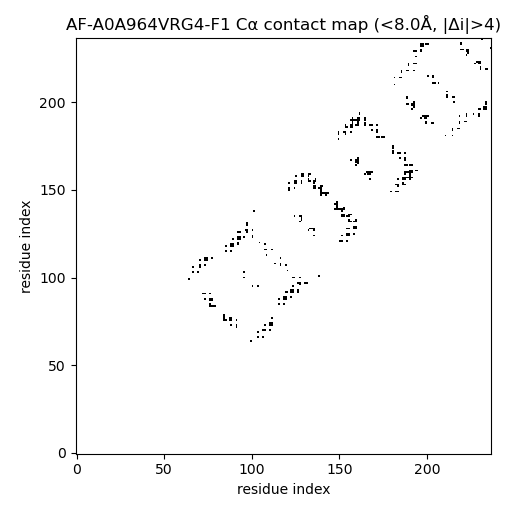 ALA A CA 1
ATOM 1809 C C . ALA A 1 237 ? 26.657 8.848 -7.826 1.00 49.44 237 ALA A C 1
ATOM 1811 O O . ALA A 1 237 ? 26.110 7.775 -7.480 1.00 49.44 237 ALA A O 1
#

pLDDT: mean 77.37, std 26.07, range [27.48, 98.56]

Radius of gyration: 27.5 Å; Cα contacts (8 Å, |Δi|>4): 213; chains: 1; bounding box: 73×75×60 Å

Mean predicted aligned error: 14.41 Å

Nearest PDB structures (foldseek):
  6fc4-assembly1_A  TM=3.252E-01  e=7.896E-02  Pseudomonas aeruginosa
  9ep4-assembly1_B  TM=2.835E-01  e=2.200E+00  Homo sapiens
  7cun-assembly1_E  TM=2.918E-01  e=6.670E+00  Homo sapiens